Protein AF-A0A0G0Q6L1-F1 (afdb_monomer)

Structure (mmCIF, N/CA/C/O backbone):
data_AF-A0A0G0Q6L1-F1
#
_entry.id   AF-A0A0G0Q6L1-F1
#
loop_
_atom_site.group_PDB
_atom_site.id
_atom_site.type_symbol
_atom_site.label_atom_id
_atom_site.label_alt_id
_atom_site.label_comp_id
_atom_site.label_asym_id
_atom_site.label_entity_id
_atom_site.label_seq_id
_atom_site.pdbx_PDB_ins_code
_atom_site.Cartn_x
_atom_site.Cartn_y
_atom_site.Cartn_z
_atom_site.occupancy
_atom_site.B_iso_or_equiv
_atom_site.auth_seq_id
_atom_site.auth_comp_id
_atom_site.auth_asym_id
_atom_site.auth_atom_id
_atom_site.pdbx_PDB_model_num
ATOM 1 N N . MET A 1 1 ? 5.470 49.852 50.008 1.00 49.62 1 MET A N 1
ATOM 2 C CA . MET A 1 1 ? 5.751 48.416 49.755 1.00 49.62 1 MET A CA 1
AT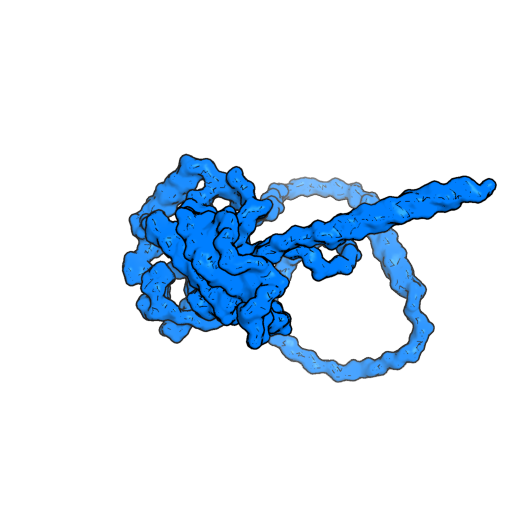OM 3 C C . MET A 1 1 ? 4.527 47.563 49.385 1.00 49.62 1 MET A C 1
ATOM 5 O O . MET A 1 1 ? 4.720 46.468 48.881 1.00 49.62 1 MET A O 1
ATOM 9 N N . ILE A 1 2 ? 3.281 48.032 49.561 1.00 49.56 2 ILE A N 1
ATOM 10 C CA . ILE A 1 2 ? 2.071 47.202 49.356 1.00 49.56 2 ILE A CA 1
ATOM 11 C C . ILE A 1 2 ? 1.604 47.146 47.881 1.00 49.56 2 ILE A C 1
ATOM 13 O O . ILE A 1 2 ? 1.084 46.127 47.435 1.00 49.56 2 ILE A O 1
ATOM 17 N N . GLN A 1 3 ? 1.845 48.187 47.073 1.00 46.94 3 GLN A N 1
ATOM 18 C CA . GLN A 1 3 ? 1.401 48.204 45.665 1.00 46.94 3 GLN A CA 1
ATOM 19 C C . GLN A 1 3 ? 2.217 47.290 44.731 1.00 46.94 3 GLN A C 1
ATOM 21 O O . GLN A 1 3 ? 1.676 46.777 43.753 1.00 46.94 3 GLN A O 1
ATOM 26 N N . TYR A 1 4 ? 3.489 47.031 45.050 1.00 44.62 4 TYR A N 1
ATOM 27 C CA . TYR A 1 4 ? 4.383 46.220 44.214 1.00 44.62 4 TYR A CA 1
ATOM 28 C C . TYR A 1 4 ? 3.966 44.738 44.167 1.00 44.62 4 TYR A C 1
ATOM 30 O O . TYR A 1 4 ? 4.041 44.097 43.119 1.00 44.62 4 TYR A O 1
ATOM 38 N N . ASN A 1 5 ? 3.432 44.209 45.274 1.00 52.28 5 ASN A N 1
ATOM 39 C CA . ASN A 1 5 ? 3.006 42.810 45.364 1.00 52.28 5 ASN A CA 1
ATOM 40 C C . ASN A 1 5 ? 1.677 42.536 44.633 1.00 52.28 5 ASN A C 1
ATOM 42 O O . ASN A 1 5 ? 1.452 41.435 44.131 1.00 52.28 5 ASN A O 1
ATOM 46 N N . ARG A 1 6 ? 0.812 43.553 44.502 1.00 55.09 6 ARG A N 1
ATOM 47 C CA . ARG A 1 6 ? -0.506 43.416 43.858 1.00 55.09 6 ARG A CA 1
ATOM 48 C C . ARG A 1 6 ? -0.412 43.265 42.336 1.00 55.09 6 ARG A C 1
ATOM 50 O O . ARG A 1 6 ? -1.235 42.570 41.747 1.00 55.09 6 ARG A O 1
ATOM 57 N N . ASN A 1 7 ? 0.598 43.867 41.704 1.00 54.16 7 ASN A N 1
ATOM 58 C CA . ASN A 1 7 ? 0.809 43.744 40.257 1.00 54.16 7 ASN A CA 1
ATOM 59 C C . ASN A 1 7 ? 1.478 42.415 39.874 1.00 54.16 7 ASN A C 1
ATOM 61 O O . ASN A 1 7 ? 1.132 41.847 38.843 1.00 54.16 7 ASN A O 1
ATOM 65 N N . ARG A 1 8 ? 2.351 41.861 40.729 1.00 59.38 8 ARG A N 1
ATOM 66 C CA . ARG A 1 8 ? 2.968 40.541 40.503 1.00 59.38 8 ARG A CA 1
ATOM 67 C C . ARG A 1 8 ? 1.951 39.400 40.548 1.00 59.38 8 ARG A C 1
ATOM 69 O O . ARG A 1 8 ? 2.000 38.526 39.694 1.00 59.38 8 ARG A O 1
ATOM 76 N N . SER A 1 9 ? 0.991 39.451 41.477 1.00 61.94 9 SER A N 1
ATOM 77 C CA . SER A 1 9 ? -0.091 38.458 41.562 1.00 61.94 9 SER A CA 1
ATOM 78 C C . SER A 1 9 ? -0.980 38.452 40.312 1.00 61.94 9 SER A C 1
ATOM 80 O O . SER A 1 9 ? -1.314 37.380 39.821 1.00 61.94 9 SER A O 1
ATOM 82 N N . LYS A 1 10 ? -1.295 39.624 39.741 1.00 65.00 10 LYS A N 1
ATOM 83 C CA . LYS A 1 10 ? -2.091 39.730 38.505 1.00 65.00 10 LYS A CA 1
ATOM 84 C C . LYS A 1 10 ? -1.350 39.214 37.270 1.00 65.00 10 LYS A C 1
ATOM 86 O O . LYS A 1 10 ? -1.971 38.585 36.423 1.00 65.00 10 LYS A O 1
ATOM 91 N N . ILE A 1 11 ? -0.040 39.452 37.186 1.00 71.25 11 ILE A N 1
ATOM 92 C CA . ILE A 1 11 ? 0.804 38.937 36.098 1.00 71.25 11 ILE A CA 1
ATOM 93 C C . ILE A 1 11 ? 0.946 37.414 36.206 1.00 71.25 11 ILE A C 1
ATOM 95 O O . ILE A 1 11 ? 0.817 36.727 35.199 1.00 71.25 11 ILE A O 1
ATOM 99 N N . LEU A 1 12 ? 1.132 36.874 37.418 1.00 67.62 12 LEU A N 1
ATOM 100 C CA . LEU A 1 12 ? 1.169 35.424 37.632 1.00 67.62 12 LEU A CA 1
ATOM 101 C C . LEU A 1 12 ? -0.164 34.761 37.268 1.00 67.62 12 LEU A C 1
ATOM 103 O O . LEU A 1 12 ? -0.167 33.734 36.600 1.00 67.62 12 LEU A O 1
ATOM 107 N N . LEU A 1 13 ? -1.291 35.359 37.670 1.00 72.75 13 LEU A N 1
ATOM 108 C CA . LEU A 1 13 ? -2.616 34.837 37.336 1.00 72.75 13 LEU A CA 1
ATOM 109 C C . LEU A 1 13 ? -2.871 34.873 35.830 1.00 72.75 13 LEU A C 1
ATOM 111 O O . LEU A 1 13 ? -3.401 33.909 35.294 1.00 72.75 13 LEU A O 1
ATOM 115 N N . ALA A 1 14 ? -2.463 35.951 35.152 1.00 72.38 14 ALA A N 1
ATOM 116 C CA . ALA A 1 14 ? -2.566 36.053 33.704 1.00 72.38 14 ALA A CA 1
ATOM 117 C C . ALA A 1 14 ? -1.740 34.957 33.021 1.00 72.38 14 ALA A C 1
ATOM 119 O O . ALA A 1 14 ? -2.296 34.238 32.208 1.00 72.38 14 ALA A O 1
ATOM 120 N N . LEU A 1 15 ? -0.475 34.759 33.412 1.00 70.06 15 LEU A N 1
ATOM 121 C CA . LEU A 1 15 ? 0.398 33.721 32.847 1.00 70.06 15 LEU A CA 1
ATOM 122 C C . LEU A 1 15 ? -0.127 32.299 33.085 1.00 70.06 15 LEU A C 1
ATOM 124 O O . LEU A 1 15 ? -0.067 31.474 32.177 1.00 70.06 15 LEU A O 1
ATOM 128 N N . ILE A 1 16 ? -0.676 32.016 34.271 1.00 72.00 16 ILE A N 1
ATOM 129 C CA . ILE A 1 16 ? -1.306 30.723 34.577 1.00 72.00 16 ILE A CA 1
ATOM 130 C C . ILE A 1 16 ? -2.566 30.525 33.727 1.00 72.00 16 ILE A C 1
ATOM 132 O O . ILE A 1 16 ? -2.791 29.427 33.229 1.00 72.00 16 ILE A O 1
ATOM 136 N N . LEU A 1 17 ? -3.364 31.577 33.514 1.00 66.62 17 LEU A N 1
ATOM 137 C CA . LEU A 1 17 ? -4.557 31.508 32.672 1.00 66.62 17 LEU A CA 1
ATOM 138 C C . LEU A 1 17 ? -4.193 31.297 31.195 1.00 66.62 17 LEU A C 1
ATOM 140 O O . LEU A 1 17 ? -4.839 30.492 30.532 1.00 66.62 17 LEU A O 1
ATOM 144 N N . THR A 1 18 ? -3.143 31.954 30.685 1.00 64.75 18 THR A N 1
ATOM 145 C CA . THR A 1 18 ? -2.656 31.729 29.314 1.00 64.75 18 THR A CA 1
ATOM 146 C C . THR A 1 18 ? -2.104 30.316 29.148 1.00 64.75 18 THR A C 1
ATOM 148 O O . THR A 1 18 ? -2.399 29.674 28.148 1.00 64.75 18 THR A O 1
ATOM 151 N N . PHE 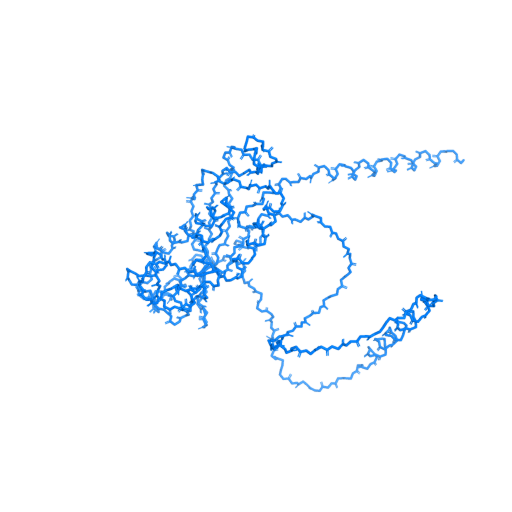A 1 19 ? -1.368 29.810 30.144 1.00 56.97 19 PHE A N 1
ATOM 152 C CA . PHE A 1 19 ? -0.842 28.443 30.152 1.00 56.97 19 PHE A CA 1
ATOM 153 C C . PHE A 1 19 ? -1.964 27.389 30.219 1.00 56.97 19 PHE A C 1
ATOM 155 O O . PHE A 1 19 ? -1.917 26.388 29.506 1.00 56.97 19 PHE A O 1
ATOM 162 N N . LEU A 1 20 ? -3.027 27.638 30.999 1.00 52.47 20 LEU A N 1
ATOM 163 C CA . LEU A 1 20 ? -4.223 26.788 31.008 1.00 52.47 20 LEU A CA 1
ATOM 164 C C . LEU A 1 20 ? -4.993 26.845 29.682 1.00 52.47 20 LEU A C 1
ATOM 166 O O . LEU A 1 20 ? -5.461 25.807 29.221 1.00 52.47 20 LEU A O 1
ATOM 170 N N . LEU A 1 21 ? -5.104 28.015 29.041 1.00 47.34 21 LEU A N 1
ATOM 171 C CA . LEU A 1 21 ? -5.747 28.124 27.727 1.00 47.34 21 LEU A CA 1
ATOM 172 C C . LEU A 1 21 ? -4.967 27.361 26.643 1.00 47.34 21 LEU A C 1
ATOM 174 O O . LEU A 1 21 ? -5.588 26.702 25.810 1.00 47.34 21 LEU A O 1
ATOM 178 N N . THR A 1 22 ? -3.630 27.365 26.683 1.00 49.28 22 THR A N 1
ATOM 179 C CA . THR A 1 22 ? -2.796 26.594 25.739 1.00 49.28 22 THR A CA 1
ATOM 180 C C . THR A 1 22 ? -2.828 25.082 25.974 1.00 49.28 22 THR A C 1
ATOM 182 O O . THR A 1 22 ? -2.548 24.324 25.054 1.00 49.28 22 THR A O 1
ATOM 185 N N . LEU A 1 23 ? -3.215 24.621 27.170 1.00 45.19 23 LEU A N 1
ATOM 186 C CA . LEU A 1 23 ? -3.429 23.194 27.455 1.00 45.19 23 LEU A CA 1
ATOM 187 C C . LEU A 1 23 ? -4.786 22.683 26.939 1.00 45.19 23 LEU A C 1
ATOM 189 O O . LEU A 1 23 ? -4.977 21.479 26.789 1.00 45.19 23 LEU A O 1
ATOM 193 N N . THR A 1 24 ? -5.734 23.582 26.648 1.00 39.66 24 THR A N 1
ATOM 194 C CA . THR A 1 24 ? -7.064 23.210 26.126 1.00 39.66 24 THR A CA 1
ATOM 195 C C . THR A 1 24 ? -7.139 23.124 24.603 1.00 39.66 24 THR A C 1
ATOM 197 O O . THR A 1 24 ? -8.117 22.597 24.078 1.00 39.66 24 THR A O 1
ATOM 200 N N . SER A 1 25 ? -6.103 23.555 23.878 1.00 37.88 25 SER A N 1
ATOM 201 C CA . SER A 1 25 ? -5.971 23.297 22.442 1.00 37.88 25 SER A CA 1
ATOM 202 C C . SER A 1 25 ? -5.357 21.919 22.199 1.00 37.88 25 SER A C 1
ATOM 204 O O . SER A 1 25 ? -4.291 21.792 21.601 1.00 37.88 25 SER A O 1
ATOM 206 N N . THR A 1 26 ? -6.027 20.871 22.676 1.00 40.22 26 THR A N 1
ATOM 207 C CA . THR A 1 26 ? -5.793 19.529 22.144 1.00 40.22 26 THR A CA 1
ATOM 208 C C . THR A 1 26 ? -6.437 19.495 20.765 1.00 40.22 26 THR A C 1
ATOM 210 O O . THR A 1 26 ? -7.651 19.371 20.613 1.00 40.22 26 THR A O 1
ATOM 213 N N . GLY A 1 27 ? -5.625 19.706 19.729 1.00 44.31 27 GLY A N 1
ATOM 214 C CA . GLY A 1 27 ? -6.033 19.347 18.380 1.00 44.31 27 GLY A CA 1
ATOM 215 C C . GLY A 1 27 ? -6.393 17.864 18.380 1.00 44.31 27 GLY A C 1
ATOM 216 O O . GLY A 1 27 ? -5.624 17.043 18.875 1.00 44.31 27 GLY A O 1
ATOM 217 N N . PHE A 1 28 ? -7.584 17.525 17.889 1.00 39.44 28 PHE A N 1
ATOM 218 C CA . PHE A 1 28 ? -8.000 16.137 17.725 1.00 39.44 28 PHE A CA 1
ATOM 219 C C . PHE A 1 28 ? -7.075 15.458 16.711 1.00 39.44 28 PHE A C 1
ATOM 221 O O . PHE A 1 28 ? -7.188 15.645 15.500 1.00 39.44 28 PHE A O 1
ATOM 228 N N . ALA A 1 29 ? -6.131 14.703 17.250 1.00 41.03 29 ALA A N 1
ATOM 229 C CA . ALA A 1 29 ? -5.153 13.902 16.548 1.00 41.03 29 ALA A CA 1
ATOM 230 C C . ALA A 1 29 ? -5.786 12.576 16.102 1.00 41.03 29 ALA A C 1
ATOM 232 O O . ALA A 1 29 ? -5.875 11.621 16.869 1.00 41.03 29 ALA A O 1
ATOM 233 N N . TYR A 1 30 ? -6.252 12.509 14.855 1.00 48.16 30 TYR A N 1
ATOM 234 C CA . TYR A 1 30 ? -6.818 11.282 14.293 1.00 48.16 30 TYR A CA 1
ATOM 235 C C . TYR A 1 30 ? -5.711 10.265 14.008 1.00 48.16 30 TYR A C 1
ATOM 237 O O . TYR A 1 30 ? -5.054 10.355 12.974 1.00 48.16 30 TYR A O 1
ATOM 245 N N . ALA A 1 31 ? -5.520 9.288 14.896 1.00 54.12 31 ALA A N 1
ATOM 246 C CA . ALA A 1 31 ? -4.619 8.154 14.669 1.00 54.12 31 ALA A CA 1
ATOM 247 C C . ALA A 1 31 ? -5.188 7.205 13.593 1.00 54.12 31 ALA A C 1
ATOM 249 O O . ALA A 1 31 ? -5.853 6.228 13.923 1.00 54.12 31 ALA A O 1
ATOM 250 N N . ARG A 1 32 ? -4.953 7.517 12.313 1.00 67.19 32 ARG A N 1
ATOM 251 C CA . ARG A 1 32 ? -5.328 6.687 11.151 1.00 67.19 32 ARG A CA 1
ATOM 252 C C . ARG A 1 32 ? -4.270 5.638 10.851 1.00 67.19 32 ARG A C 1
ATOM 254 O O . ARG A 1 32 ? -3.116 5.798 11.245 1.00 67.19 32 ARG A O 1
ATOM 261 N N . ALA A 1 33 ? -4.640 4.635 10.054 1.00 66.19 33 ALA A N 1
ATOM 262 C CA . ALA A 1 33 ? -3.719 3.584 9.631 1.00 66.19 33 ALA A CA 1
ATOM 263 C C . ALA A 1 33 ? -2.493 4.095 8.860 1.00 66.19 33 ALA A C 1
ATOM 265 O O . ALA A 1 33 ? -1.547 3.346 8.732 1.00 66.19 33 ALA A O 1
ATOM 266 N N . GLY A 1 34 ? -2.477 5.325 8.337 1.00 60.78 34 GLY A N 1
ATOM 267 C CA . GLY A 1 34 ? -1.270 5.892 7.729 1.00 60.78 34 GLY A CA 1
ATOM 268 C C . GLY A 1 34 ? -0.317 6.591 8.701 1.00 60.78 34 GLY A C 1
ATOM 269 O O . GLY A 1 34 ? 0.630 7.221 8.245 1.00 60.78 34 GLY A O 1
ATOM 270 N N . GLY A 1 35 ? -0.554 6.520 10.015 1.00 59.56 35 GLY A N 1
ATOM 271 C CA . GLY A 1 35 ? 0.285 7.177 11.022 1.00 59.56 35 GLY A CA 1
ATOM 272 C C . GLY A 1 35 ? -0.204 8.579 11.371 1.00 59.56 35 GLY A C 1
ATOM 273 O O . GLY A 1 35 ? 0.483 9.564 11.132 1.00 59.56 35 GLY A O 1
ATOM 274 N N . GLY A 1 36 ? -1.414 8.671 11.924 1.00 45.88 36 GLY A N 1
ATOM 275 C CA . GLY A 1 36 ? -1.983 9.951 12.350 1.00 45.88 36 GLY A CA 1
ATOM 276 C C . GLY A 1 36 ? -1.078 10.787 13.262 1.00 45.88 36 GLY A C 1
ATOM 277 O O . GLY A 1 36 ? -0.320 10.252 14.068 1.00 45.88 36 GLY A O 1
ATOM 278 N N . GLU A 1 37 ? -1.187 12.111 13.148 1.00 42.38 37 GLU A N 1
ATOM 279 C CA . GLU A 1 37 ? -0.358 13.072 13.881 1.00 42.38 37 GLU A CA 1
ATOM 280 C C . GLU A 1 37 ? -0.564 12.924 15.396 1.00 42.38 37 GLU A C 1
ATOM 282 O O . GLU A 1 37 ? -1.650 13.178 15.901 1.00 42.38 37 GLU A O 1
ATOM 287 N N . SER A 1 38 ? 0.457 12.511 16.147 1.00 35.19 38 SER A N 1
ATOM 288 C CA . SER A 1 38 ? 0.492 12.627 17.612 1.00 35.19 38 SER A CA 1
ATOM 289 C C . SER A 1 38 ? 1.923 12.881 18.075 1.00 35.19 38 SER A C 1
ATOM 291 O O 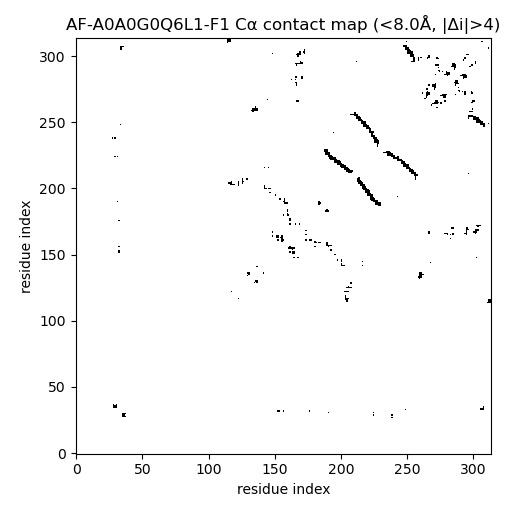. SER A 1 38 ? 2.699 11.956 18.300 1.00 35.19 38 SER A O 1
ATOM 293 N N . PHE A 1 39 ? 2.247 14.164 18.234 1.00 33.25 39 PHE A N 1
ATOM 294 C CA . PHE A 1 39 ? 3.270 14.622 19.170 1.00 33.25 39 PHE A CA 1
ATOM 295 C C . PHE A 1 39 ? 2.602 14.890 20.536 1.00 33.25 39 PHE A C 1
ATOM 297 O O . PHE A 1 39 ? 1.590 15.588 20.588 1.00 33.25 39 PHE A O 1
ATOM 304 N N . GLY A 1 40 ? 3.195 14.358 21.616 1.00 28.72 40 GLY A N 1
ATOM 305 C CA . GLY A 1 40 ? 2.832 14.552 23.040 1.00 28.72 40 GLY A CA 1
ATOM 306 C C . GLY A 1 40 ? 2.120 13.329 23.642 1.00 28.72 40 GLY A C 1
ATOM 307 O O . GLY A 1 40 ? 1.112 12.895 23.100 1.00 28.72 40 GLY A O 1
ATOM 308 N N . ASP A 1 41 ? 2.561 12.647 24.706 1.00 32.94 41 ASP A N 1
ATOM 309 C CA . ASP A 1 41 ? 3.474 12.924 25.833 1.00 32.94 41 ASP A CA 1
ATOM 310 C C . ASP A 1 41 ? 4.300 11.647 26.163 1.00 32.94 41 ASP A C 1
ATOM 312 O O . ASP A 1 41 ? 3.829 10.537 25.932 1.00 32.94 41 ASP A O 1
ATOM 316 N N . GLY A 1 42 ? 5.510 11.685 26.735 1.00 30.77 42 GLY A N 1
ATOM 317 C CA . GLY A 1 42 ? 6.147 12.773 27.471 1.00 30.77 42 GLY A CA 1
ATOM 318 C C . GLY A 1 42 ? 7.680 12.706 27.458 1.00 30.77 42 GLY A C 1
ATOM 319 O O . GLY A 1 42 ? 8.291 11.679 27.159 1.00 30.77 42 GLY A O 1
ATOM 320 N N . GLY A 1 43 ? 8.283 13.859 27.743 1.00 27.80 43 GLY A N 1
ATOM 321 C CA . GLY A 1 43 ? 9.720 14.089 27.655 1.00 27.80 43 GLY A CA 1
ATOM 322 C C . GLY A 1 43 ? 10.524 13.693 28.893 1.00 27.80 43 GLY A C 1
ATOM 323 O O . GLY A 1 43 ? 10.017 13.677 30.010 1.00 27.80 43 GLY A O 1
ATOM 324 N N . PHE A 1 44 ? 11.819 13.475 28.655 1.00 29.17 44 PHE A N 1
ATOM 325 C CA . PHE A 1 44 ? 12.904 14.161 29.357 1.00 29.17 44 PHE A CA 1
ATOM 326 C C . PHE A 1 44 ? 13.997 14.507 28.339 1.00 29.17 44 PHE A C 1
ATOM 328 O O . PHE A 1 44 ? 14.380 13.675 27.517 1.00 29.17 44 PHE A O 1
ATOM 335 N N . ASP A 1 45 ? 14.464 15.752 28.395 1.00 35.12 45 ASP A N 1
ATOM 336 C CA . ASP A 1 45 ? 15.533 16.302 27.568 1.00 35.12 45 ASP A CA 1
ATOM 337 C C . ASP A 1 45 ? 16.890 15.634 27.836 1.00 35.12 45 ASP A C 1
ATOM 339 O O . ASP A 1 45 ? 17.309 15.456 28.979 1.00 35.12 45 ASP A O 1
ATOM 343 N N . SER A 1 46 ? 17.654 15.379 26.777 1.00 31.30 46 SER A N 1
ATOM 344 C CA . SER A 1 46 ? 18.943 16.054 26.558 1.00 31.30 46 SER A CA 1
ATOM 345 C C . SER A 1 46 ? 19.514 15.629 25.208 1.00 31.30 46 SER A C 1
ATOM 347 O O . SER A 1 46 ? 19.656 14.449 24.900 1.00 31.30 46 SER A O 1
ATOM 349 N N . GLY A 1 47 ? 19.802 16.620 24.367 1.00 31.53 47 GLY A N 1
ATOM 350 C CA . GLY A 1 47 ? 20.359 16.393 23.046 1.00 31.53 47 GLY A CA 1
ATOM 351 C C . GLY A 1 47 ? 21.765 15.800 23.096 1.00 31.53 47 GLY A C 1
ATOM 352 O O . GLY A 1 47 ? 22.591 16.167 23.926 1.00 31.53 47 GLY A O 1
ATOM 353 N N . SER A 1 48 ? 22.061 14.941 22.132 1.00 28.73 48 SER A N 1
ATOM 354 C CA . SER A 1 48 ? 23.292 15.026 21.349 1.00 28.73 48 SER A CA 1
ATOM 355 C C . SER A 1 48 ? 23.165 14.121 20.131 1.00 28.73 48 SER A C 1
ATOM 357 O O . SER A 1 48 ? 22.787 12.958 20.209 1.00 28.73 48 SER A O 1
ATOM 359 N N . SER A 1 49 ? 23.450 14.711 18.980 1.00 37.25 49 SER A N 1
ATOM 360 C CA . SER A 1 49 ? 23.715 14.026 17.729 1.00 37.25 49 SER A CA 1
ATOM 361 C C . SER A 1 49 ? 24.885 13.057 17.888 1.00 37.25 49 SER A C 1
ATOM 363 O O . SER A 1 49 ? 25.988 13.486 18.233 1.00 37.25 49 SER A O 1
ATOM 365 N N . SER A 1 50 ? 24.677 11.797 17.526 1.00 31.39 50 SER A N 1
ATOM 366 C CA . SER A 1 50 ? 25.753 10.929 17.056 1.00 31.39 50 SER A CA 1
ATOM 367 C C . SER A 1 50 ? 25.188 9.830 16.168 1.00 31.39 50 SER A C 1
ATOM 369 O O . SER A 1 50 ? 24.359 9.029 16.590 1.00 31.39 50 SER A O 1
ATOM 371 N N . SER A 1 51 ? 25.685 9.835 14.940 1.00 35.94 51 SER A N 1
ATOM 372 C CA . SER A 1 51 ? 25.739 8.732 13.992 1.00 35.94 51 SER A CA 1
ATOM 373 C C . SER A 1 51 ? 26.430 7.506 14.594 1.00 35.94 51 SER A C 1
ATOM 375 O O . SER A 1 51 ? 27.433 7.651 15.297 1.00 35.94 51 SER A O 1
ATOM 377 N N . GLY A 1 52 ? 25.952 6.315 14.247 1.00 28.94 52 GLY A N 1
ATOM 378 C CA . GLY A 1 52 ? 26.621 5.056 14.549 1.00 28.94 52 GLY A CA 1
ATOM 379 C C . GLY A 1 52 ? 26.000 3.907 13.765 1.00 28.94 52 GLY A C 1
ATOM 380 O O . GLY A 1 52 ? 24.888 3.485 14.064 1.00 28.94 52 GLY A O 1
ATOM 381 N N . ASP A 1 53 ? 26.735 3.450 12.758 1.00 29.42 53 ASP A N 1
ATOM 382 C CA . ASP A 1 53 ? 26.489 2.253 11.960 1.00 29.42 53 ASP A CA 1
ATOM 383 C C . ASP A 1 53 ? 26.804 0.946 12.712 1.00 29.42 53 ASP A C 1
ATOM 385 O O . ASP A 1 53 ? 27.441 0.940 13.769 1.00 29.42 53 ASP A O 1
ATOM 389 N N . PHE A 1 54 ? 26.465 -0.150 12.018 1.00 29.67 54 PHE A N 1
ATOM 390 C CA . PHE A 1 54 ? 26.860 -1.556 12.200 1.00 29.67 54 PHE A CA 1
ATOM 391 C C . PHE A 1 54 ? 26.016 -2.323 13.228 1.00 29.67 54 PHE A C 1
ATOM 393 O O . PHE A 1 54 ? 25.716 -1.846 14.310 1.00 29.67 54 PHE A O 1
ATOM 400 N N . GLY A 1 55 ? 25.571 -3.552 12.992 1.00 26.42 55 GLY A N 1
ATOM 401 C CA . GLY A 1 55 ? 26.010 -4.607 12.086 1.00 26.42 55 GLY A CA 1
ATOM 402 C C . GLY A 1 55 ? 25.675 -5.921 12.804 1.00 26.42 55 GLY A C 1
ATOM 403 O O . GLY A 1 55 ? 25.783 -6.003 14.026 1.00 26.42 55 GLY A O 1
ATOM 404 N N . GLY A 1 56 ? 25.179 -6.928 12.087 1.00 30.34 56 GLY A N 1
ATOM 405 C CA . GLY A 1 56 ? 24.749 -8.182 12.707 1.00 30.34 56 GLY A CA 1
ATOM 406 C C . GLY A 1 56 ? 25.894 -8.978 13.345 1.00 30.34 56 GLY A C 1
ATOM 407 O O . GLY A 1 56 ? 27.020 -8.956 12.856 1.00 30.34 56 GLY A O 1
ATOM 408 N N . SER A 1 57 ? 25.590 -9.728 14.410 1.00 29.61 57 SER A N 1
ATOM 409 C CA . SER A 1 57 ? 25.993 -11.137 14.598 1.00 29.61 57 SER A CA 1
ATOM 410 C C . SER A 1 57 ? 25.674 -11.661 16.008 1.00 29.61 57 SER A C 1
ATOM 412 O O . SER A 1 57 ? 25.840 -10.969 17.003 1.00 29.61 57 SER A O 1
ATOM 414 N N . GLY A 1 58 ? 25.254 -12.931 16.057 1.00 27.78 58 GLY A N 1
ATOM 415 C CA . GLY A 1 58 ? 25.649 -13.906 17.081 1.00 27.78 58 GLY A CA 1
ATOM 416 C C . GLY A 1 58 ? 25.080 -13.765 18.495 1.00 27.78 58 GLY A C 1
ATOM 417 O O . GLY A 1 58 ? 25.657 -13.098 19.346 1.00 27.78 58 GLY A O 1
ATOM 418 N N . TRP A 1 59 ? 24.042 -14.544 18.812 1.00 28.66 59 TRP A N 1
ATOM 419 C CA . TRP A 1 59 ? 23.780 -14.949 20.195 1.00 28.66 59 TRP A CA 1
ATOM 420 C C . TRP A 1 59 ? 24.494 -16.266 20.488 1.00 28.66 59 TRP A C 1
ATOM 422 O O . TRP A 1 59 ? 24.071 -17.332 20.047 1.00 28.66 59 TRP A O 1
ATOM 432 N N . SER A 1 60 ? 25.575 -16.183 21.258 1.00 29.45 60 SER A N 1
ATOM 433 C CA . SER A 1 60 ? 26.168 -17.316 21.964 1.00 29.45 60 SER A CA 1
ATOM 434 C C . SER A 1 60 ? 25.988 -17.116 23.464 1.00 29.45 60 SER A C 1
ATOM 436 O O . SER A 1 60 ? 26.449 -16.136 24.045 1.00 29.45 60 SER A O 1
ATOM 438 N N . THR A 1 61 ? 25.299 -18.071 24.076 1.00 33.81 61 THR A N 1
ATOM 439 C CA . THR A 1 61 ? 25.099 -18.230 25.515 1.00 33.81 61 THR A CA 1
ATOM 440 C C . THR A 1 61 ? 26.417 -18.419 26.254 1.00 33.81 61 THR A C 1
ATOM 442 O O . THR A 1 61 ? 27.208 -19.290 25.891 1.00 33.81 61 THR A O 1
ATOM 445 N N . THR A 1 62 ? 26.611 -17.718 27.370 1.00 31.05 62 THR A N 1
ATOM 446 C CA . THR A 1 62 ? 27.458 -18.216 28.460 1.00 31.05 62 THR A CA 1
ATOM 447 C C . THR A 1 62 ? 26.895 -17.764 29.804 1.00 31.05 62 THR A C 1
ATOM 449 O O . THR A 1 62 ? 26.690 -16.585 30.067 1.00 31.05 62 THR A O 1
ATOM 452 N N . SER A 1 63 ? 26.608 -18.765 30.624 1.00 33.94 63 SER A N 1
ATOM 453 C CA . SER A 1 63 ? 26.259 -18.729 32.039 1.00 33.94 63 SER A CA 1
ATOM 454 C C . SER A 1 63 ? 27.415 -18.225 32.910 1.00 33.94 63 SER A C 1
ATOM 456 O O . SER A 1 63 ? 28.553 -18.645 32.708 1.00 33.94 63 SER A O 1
ATOM 458 N N . GLY A 1 64 ? 27.117 -17.431 33.941 1.00 29.91 64 GLY A N 1
ATOM 459 C CA . GLY A 1 64 ? 28.078 -17.042 34.975 1.00 29.91 64 GLY A CA 1
ATOM 460 C C . GLY A 1 64 ? 27.385 -16.516 36.234 1.00 29.91 64 GLY A C 1
ATOM 461 O O . GLY A 1 64 ? 26.596 -15.584 36.171 1.00 29.91 64 GLY A O 1
ATOM 462 N N . ASN A 1 65 ? 27.666 -17.176 37.354 1.00 33.50 65 ASN A N 1
ATOM 463 C CA . ASN A 1 65 ? 27.060 -17.063 38.683 1.00 33.50 65 ASN A CA 1
ATOM 464 C C . ASN A 1 65 ? 27.691 -15.944 39.547 1.00 33.50 65 ASN A C 1
ATOM 466 O O . ASN A 1 65 ? 28.899 -15.749 39.465 1.00 33.50 65 ASN A O 1
ATOM 470 N N . GLY A 1 66 ? 26.912 -15.383 40.490 1.00 28.33 66 GLY A N 1
ATOM 471 C CA . GLY A 1 66 ? 27.373 -14.730 41.741 1.00 28.33 66 GLY A CA 1
ATOM 472 C C . GLY A 1 66 ? 28.004 -13.334 41.581 1.00 28.33 66 GLY A C 1
ATOM 473 O O . GLY A 1 66 ? 28.660 -13.055 40.595 1.00 28.33 66 GLY A O 1
ATOM 474 N N . SER A 1 67 ? 27.895 -12.370 42.496 1.00 31.47 67 SER A N 1
ATOM 475 C CA . SER A 1 67 ? 27.626 -12.408 43.935 1.00 31.47 67 SER A CA 1
ATOM 476 C C . SER A 1 67 ? 27.161 -11.017 44.390 1.00 31.47 67 SER A C 1
ATOM 478 O O . SER A 1 67 ? 27.562 -10.009 43.810 1.00 31.47 67 SER A O 1
ATOM 480 N N . GLY A 1 68 ? 26.321 -10.959 45.425 1.00 33.75 68 GLY A N 1
ATOM 481 C CA . GLY A 1 68 ? 25.842 -9.706 46.008 1.00 33.75 68 GLY A CA 1
ATOM 482 C C . GLY A 1 68 ? 26.921 -8.924 46.758 1.00 33.75 68 GLY A C 1
ATOM 483 O O . GLY A 1 68 ? 27.851 -9.513 47.302 1.00 33.75 68 GLY A O 1
ATOM 484 N N . ILE A 1 69 ? 26.741 -7.604 46.837 1.00 37.16 69 ILE A N 1
ATOM 485 C CA . ILE A 1 69 ? 27.340 -6.747 47.866 1.00 37.16 69 ILE A CA 1
ATOM 486 C C . ILE A 1 69 ? 26.274 -5.737 48.303 1.00 37.16 69 ILE A C 1
ATOM 488 O O . ILE A 1 69 ? 25.590 -5.130 47.480 1.00 37.16 69 ILE A O 1
ATOM 492 N N . ASN A 1 70 ? 26.112 -5.640 49.619 1.00 33.66 70 ASN A N 1
ATOM 493 C CA . ASN A 1 70 ? 25.156 -4.798 50.318 1.00 33.66 70 ASN A CA 1
ATOM 494 C C . ASN A 1 70 ? 25.520 -3.306 50.253 1.00 33.66 70 ASN A C 1
ATOM 496 O O . ASN A 1 70 ? 26.672 -2.930 50.057 1.00 33.66 70 ASN A O 1
ATOM 500 N N . ASN A 1 71 ? 24.482 -2.496 50.470 1.00 44.19 71 ASN A N 1
ATOM 501 C CA . ASN A 1 71 ? 24.494 -1.074 50.811 1.00 44.19 71 ASN A CA 1
ATOM 502 C C . ASN A 1 71 ? 25.611 -0.709 51.801 1.00 44.19 71 ASN A C 1
ATOM 504 O O . ASN A 1 71 ? 25.660 -1.319 52.860 1.00 44.19 71 ASN A O 1
ATOM 508 N N . ASP A 1 72 ? 26.406 0.317 51.482 1.00 33.84 72 ASP A N 1
ATOM 509 C CA . ASP A 1 72 ? 26.845 1.349 52.431 1.00 33.84 72 ASP A CA 1
ATOM 510 C C . ASP A 1 72 ? 27.354 2.585 51.666 1.00 33.84 72 ASP A C 1
ATOM 512 O O . ASP A 1 72 ? 28.062 2.500 50.660 1.00 33.84 72 ASP A O 1
ATOM 516 N N . GLY A 1 73 ? 26.886 3.758 52.095 1.00 47.59 73 GLY A N 1
ATOM 517 C CA . GLY A 1 73 ? 26.907 4.995 51.324 1.00 47.59 73 GLY A CA 1
ATOM 518 C C . GLY A 1 73 ? 28.288 5.610 51.113 1.00 47.59 73 GLY A C 1
ATOM 519 O O . GLY A 1 73 ? 28.863 6.166 52.038 1.00 47.59 73 GLY A O 1
ATOM 520 N N . VAL A 1 74 ? 28.739 5.644 49.856 1.00 43.00 74 VAL A N 1
ATOM 521 C CA . VAL A 1 74 ? 29.702 6.627 49.323 1.00 43.00 74 VAL A CA 1
ATOM 522 C C . VAL A 1 74 ? 29.383 6.854 47.838 1.00 43.00 74 VAL A C 1
ATOM 524 O O . VAL A 1 74 ? 30.068 6.370 46.943 1.00 43.00 74 VAL A O 1
ATOM 527 N N . GLY A 1 75 ? 28.286 7.553 47.548 1.00 47.03 75 GLY A N 1
ATOM 528 C CA . GLY A 1 75 ? 27.818 7.791 46.180 1.00 47.03 75 GLY A CA 1
ATOM 529 C C . GLY A 1 75 ? 27.469 9.254 45.965 1.00 47.03 75 GLY A C 1
ATOM 530 O O . GLY A 1 75 ? 26.310 9.611 46.102 1.00 47.03 75 GLY A O 1
ATOM 531 N N . CYS A 1 76 ? 28.476 10.091 45.687 1.00 44.16 76 CYS A N 1
ATOM 532 C CA . CYS A 1 76 ? 28.293 11.414 45.062 1.00 44.16 76 CYS A CA 1
ATOM 533 C C . CYS A 1 76 ? 29.618 12.104 44.671 1.00 44.16 76 CYS A C 1
ATOM 535 O O . CYS A 1 76 ? 29.607 12.960 43.794 1.00 44.16 76 CYS A O 1
ATOM 537 N N . SER A 1 77 ? 30.773 11.744 45.253 1.00 48.50 77 SER A N 1
ATOM 538 C CA . SER A 1 77 ? 32.045 12.433 44.943 1.00 48.50 77 SER A CA 1
ATOM 539 C C . SER A 1 77 ? 32.832 11.844 43.762 1.00 48.50 77 SER A C 1
ATOM 541 O O . SER A 1 77 ? 33.605 12.561 43.133 1.00 48.50 77 SER A O 1
ATOM 543 N N . THR A 1 78 ? 32.624 10.576 43.398 1.00 48.56 78 THR A N 1
ATOM 544 C CA . THR A 1 78 ? 33.387 9.902 42.326 1.00 48.56 78 THR A CA 1
ATOM 545 C C . THR A 1 78 ? 32.860 10.212 40.923 1.00 48.56 78 THR A C 1
ATOM 547 O O . THR A 1 78 ? 33.651 10.404 40.002 1.00 48.56 78 THR A O 1
ATOM 550 N N . PHE A 1 79 ? 31.542 10.367 40.757 1.00 47.72 79 PHE A N 1
ATOM 551 C CA . PHE A 1 79 ? 30.933 10.761 39.478 1.00 47.72 79 PHE A CA 1
ATOM 552 C C . PHE A 1 79 ? 31.319 12.183 39.055 1.00 47.72 79 PHE A C 1
ATOM 554 O O . PHE A 1 79 ? 31.572 12.431 37.878 1.00 47.72 79 PHE A O 1
ATOM 561 N N . VAL A 1 80 ? 31.442 13.106 40.012 1.00 53.50 80 VAL A N 1
ATOM 562 C CA . VAL A 1 80 ? 31.842 14.494 39.735 1.00 53.50 80 VAL A CA 1
ATOM 563 C C . VAL A 1 80 ? 33.289 14.558 39.239 1.00 53.50 80 VAL A C 1
ATOM 565 O O . VAL A 1 80 ? 33.580 15.283 38.292 1.00 53.50 80 VAL A O 1
ATOM 568 N N . ILE A 1 81 ? 34.189 13.748 39.806 1.00 55.44 81 ILE A N 1
ATOM 569 C CA . ILE A 1 81 ? 35.592 13.683 39.372 1.00 55.44 81 ILE A CA 1
ATOM 570 C C . ILE A 1 81 ? 35.700 13.115 37.949 1.00 55.44 81 ILE A C 1
ATOM 572 O O . ILE A 1 81 ? 36.445 13.655 37.134 1.00 55.44 81 ILE A O 1
ATOM 576 N N . ILE A 1 82 ? 34.914 12.087 37.612 1.00 59.00 82 ILE A N 1
ATOM 577 C CA . ILE A 1 82 ? 34.883 11.504 36.260 1.00 59.00 82 ILE A CA 1
ATOM 578 C C . ILE A 1 82 ? 34.364 12.522 35.234 1.00 59.00 82 ILE A C 1
ATOM 580 O O . ILE A 1 82 ? 34.973 12.682 34.178 1.00 59.00 82 ILE A O 1
ATOM 584 N N . ILE A 1 83 ? 33.306 13.274 35.556 1.00 59.38 83 ILE A N 1
ATOM 585 C CA . ILE A 1 83 ? 32.775 14.327 34.675 1.00 59.38 83 ILE A CA 1
ATOM 586 C C . ILE A 1 83 ? 33.806 15.446 34.476 1.00 59.38 83 ILE A C 1
ATOM 588 O O . ILE A 1 83 ? 34.012 15.891 33.349 1.00 59.38 83 ILE A O 1
ATOM 592 N N . ILE A 1 84 ? 34.511 15.863 35.533 1.00 60.59 84 ILE A N 1
ATOM 593 C CA . ILE A 1 84 ? 35.567 16.882 35.433 1.00 60.59 84 ILE A CA 1
ATOM 594 C C . ILE A 1 84 ? 36.719 16.393 34.544 1.00 60.59 84 ILE A C 1
ATOM 596 O O . ILE A 1 84 ? 37.188 17.146 33.692 1.00 60.59 84 ILE A O 1
ATOM 600 N N . ILE A 1 85 ? 37.141 15.132 34.675 1.00 64.75 85 ILE A N 1
ATOM 601 C CA . ILE A 1 85 ? 38.187 14.545 33.824 1.00 64.75 85 ILE A CA 1
ATOM 602 C C . ILE A 1 85 ? 37.727 14.484 32.360 1.00 64.75 85 ILE A C 1
ATOM 604 O O . ILE A 1 85 ? 38.479 14.888 31.476 1.00 64.75 85 ILE A O 1
ATOM 608 N N . ILE A 1 86 ? 36.487 14.062 32.092 1.00 64.75 86 ILE A N 1
ATOM 609 C CA . ILE A 1 86 ? 35.919 14.011 30.733 1.00 64.75 86 ILE A CA 1
ATOM 610 C C . ILE A 1 86 ? 35.866 15.413 30.111 1.00 64.75 86 ILE A C 1
ATOM 612 O O . ILE A 1 86 ? 36.290 15.600 28.971 1.00 64.75 86 ILE A O 1
ATOM 616 N N . VAL A 1 87 ? 35.429 16.423 30.868 1.00 65.44 87 VAL A N 1
ATOM 617 C CA . VAL A 1 87 ? 35.387 17.817 30.401 1.00 65.44 87 VAL A CA 1
ATOM 618 C C . VAL A 1 87 ? 36.797 18.347 30.120 1.00 65.44 87 VAL A C 1
ATOM 620 O O . VAL A 1 87 ? 37.014 18.972 29.083 1.00 65.44 87 VAL A O 1
ATOM 623 N N . ILE A 1 88 ? 37.782 18.052 30.974 1.00 67.75 88 ILE A N 1
ATOM 624 C CA . ILE A 1 88 ? 39.183 18.446 30.752 1.00 67.75 88 ILE A CA 1
ATOM 625 C C . ILE A 1 88 ? 39.758 17.769 29.498 1.00 67.75 88 ILE A C 1
ATOM 627 O O . ILE A 1 88 ? 40.438 18.430 28.715 1.00 67.75 88 ILE A O 1
ATOM 631 N N . VAL A 1 89 ? 39.445 16.493 29.249 1.00 66.50 89 VAL A N 1
ATOM 632 C CA . VAL A 1 89 ? 39.877 15.760 28.044 1.00 66.50 89 VAL A CA 1
ATOM 633 C C . VAL A 1 89 ? 39.227 16.325 26.773 1.00 66.50 89 VAL A C 1
ATOM 635 O O . VAL A 1 89 ? 39.903 16.486 25.754 1.00 66.50 89 VAL A O 1
ATOM 638 N N . ILE A 1 90 ? 37.949 16.711 26.819 1.00 61.78 90 ILE A N 1
ATOM 639 C CA . ILE A 1 90 ? 37.248 17.357 25.693 1.00 61.78 90 ILE A CA 1
ATOM 640 C C . ILE A 1 90 ? 37.825 18.755 25.413 1.00 61.78 90 ILE A C 1
ATOM 642 O O . ILE A 1 90 ? 38.027 19.139 24.261 1.00 61.78 90 ILE A O 1
ATOM 646 N N . LEU A 1 91 ? 38.154 19.521 26.455 1.00 54.00 91 LEU A N 1
ATOM 647 C CA . LEU A 1 91 ? 38.765 20.843 26.302 1.00 54.00 91 LEU A CA 1
ATOM 648 C C . LEU A 1 91 ? 40.229 20.763 25.834 1.00 54.00 91 LEU A C 1
ATOM 650 O O . LEU A 1 91 ? 40.674 21.621 25.069 1.00 54.00 91 LEU A O 1
ATOM 654 N N . ALA A 1 92 ? 40.968 19.724 26.234 1.00 56.56 92 ALA A N 1
ATOM 655 C CA . ALA A 1 92 ? 42.339 19.479 25.787 1.00 56.56 92 ALA A CA 1
ATOM 656 C C . ALA A 1 92 ? 42.402 18.948 24.343 1.00 56.56 92 ALA A C 1
ATOM 658 O O . ALA A 1 92 ? 43.282 19.354 23.581 1.00 56.56 92 ALA A O 1
ATOM 659 N N . SER A 1 93 ? 41.448 18.106 23.929 1.00 52.03 93 SER A N 1
ATOM 660 C CA . SER A 1 93 ? 41.357 17.595 22.550 1.00 52.03 93 SER A CA 1
ATOM 661 C C . SER A 1 93 ? 40.936 18.668 21.540 1.00 52.03 93 SER A C 1
ATOM 663 O O . SER A 1 93 ? 41.356 18.615 20.388 1.00 52.03 93 SER A O 1
ATOM 665 N N . ARG A 1 94 ? 40.228 19.720 21.976 1.00 51.22 94 ARG A N 1
ATOM 666 C CA . ARG A 1 94 ? 39.909 20.897 21.143 1.00 51.22 94 ARG A CA 1
ATOM 667 C C . ARG A 1 94 ? 41.068 21.885 20.944 1.00 51.22 94 ARG A C 1
ATOM 669 O O . ARG A 1 94 ? 40.930 22.812 20.153 1.00 51.22 94 ARG A O 1
ATOM 676 N N . ARG A 1 95 ? 42.211 21.712 21.626 1.00 44.88 95 ARG A N 1
ATOM 677 C CA . ARG A 1 95 ? 43.391 22.596 21.490 1.00 44.88 95 ARG A CA 1
ATOM 678 C C . ARG A 1 95 ? 44.468 22.091 20.525 1.00 44.88 95 ARG A C 1
ATOM 680 O O . ARG A 1 95 ? 45.405 22.833 20.247 1.00 44.88 95 ARG A O 1
ATOM 687 N N . LYS A 1 96 ? 44.339 20.887 19.960 1.00 41.03 96 LYS A N 1
ATOM 688 C CA . LYS A 1 96 ? 45.218 20.405 18.879 1.00 41.03 96 LYS A CA 1
ATOM 689 C C . LYS A 1 96 ? 44.542 20.587 17.519 1.00 41.03 96 LYS A C 1
ATOM 691 O O . LYS A 1 96 ? 44.128 19.632 16.875 1.00 41.03 96 LYS A O 1
ATOM 696 N N . GLY A 1 97 ? 44.454 21.843 17.083 1.00 45.44 97 GLY A N 1
ATOM 697 C CA . GLY A 1 97 ? 44.314 22.164 15.665 1.00 45.44 97 GLY A CA 1
ATOM 698 C C . GLY A 1 97 ? 45.625 21.822 14.959 1.00 45.44 97 GLY A C 1
ATOM 699 O O . GLY A 1 97 ? 46.593 22.570 15.062 1.00 45.44 97 GLY A O 1
ATOM 700 N N . GLY A 1 98 ? 45.671 20.660 14.312 1.00 31.66 98 GLY A N 1
ATOM 701 C CA . GLY A 1 98 ? 46.779 20.218 13.473 1.00 31.66 98 GLY A CA 1
ATOM 702 C C . GLY A 1 98 ? 46.251 19.866 12.091 1.00 31.66 98 GLY A C 1
ATOM 703 O O . GLY A 1 98 ? 45.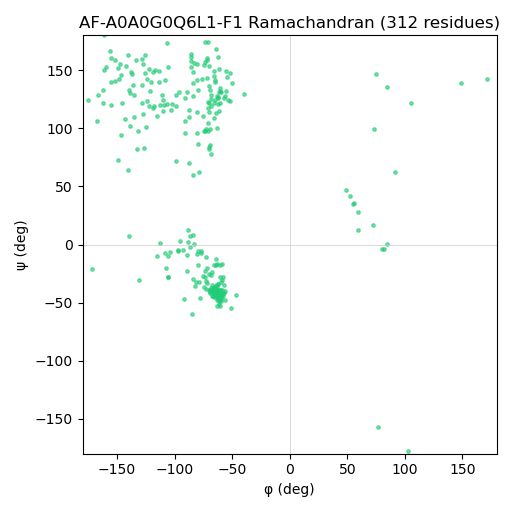655 18.809 11.909 1.00 31.66 98 GLY A O 1
ATOM 704 N N . SER A 1 99 ? 46.441 20.776 11.140 1.00 39.31 99 SER A N 1
ATOM 705 C CA . SER A 1 99 ? 46.119 20.601 9.725 1.00 39.31 99 SER A CA 1
ATOM 706 C C . SER A 1 99 ? 46.988 19.493 9.117 1.00 39.31 99 SER A C 1
ATOM 708 O O . SER A 1 99 ? 48.203 19.650 9.015 1.00 39.31 99 SER A O 1
ATOM 710 N N . GLY A 1 100 ? 46.368 18.377 8.725 1.00 34.91 100 GLY A N 1
ATOM 711 C CA . GLY A 1 100 ? 46.970 17.306 7.920 1.00 34.91 100 GLY A CA 1
ATOM 712 C C . GLY A 1 100 ? 46.443 17.336 6.474 1.00 34.91 100 GLY A C 1
ATOM 713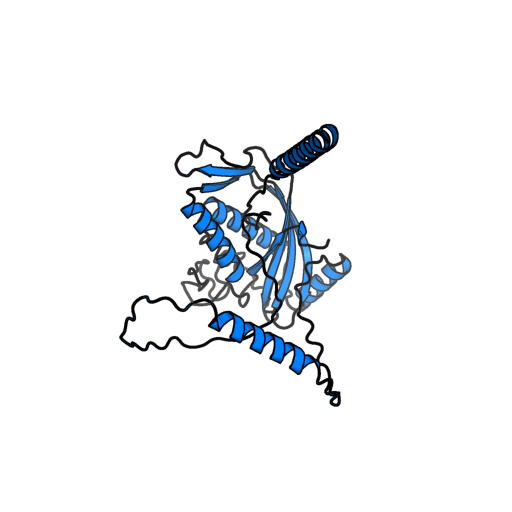 O O . GLY A 1 100 ? 45.340 17.838 6.254 1.00 34.91 100 GLY A O 1
ATOM 714 N N . PRO A 1 101 ? 47.213 16.857 5.479 1.00 39.22 101 PRO A N 1
ATOM 715 C CA . PRO A 1 101 ? 46.943 17.095 4.062 1.00 39.22 101 PRO A CA 1
ATOM 716 C C . PRO A 1 101 ? 45.786 16.235 3.526 1.00 39.22 101 PRO A C 1
ATOM 718 O O . PRO A 1 101 ? 45.616 15.082 3.914 1.00 39.22 101 PRO A O 1
ATOM 721 N N . GLY A 1 102 ? 44.991 16.838 2.636 1.00 39.28 102 GLY A N 1
ATOM 722 C CA . GLY A 1 102 ? 43.709 16.330 2.150 1.00 39.28 102 GLY A CA 1
ATOM 723 C C . GLY A 1 102 ? 43.789 15.039 1.335 1.00 39.28 102 GLY A C 1
ATOM 724 O O . GLY A 1 102 ? 44.453 14.980 0.301 1.00 39.28 102 GLY A O 1
ATOM 725 N N . GLY A 1 103 ? 43.043 14.033 1.791 1.00 36.22 103 GLY A N 1
ATOM 726 C CA . GLY A 1 103 ? 42.546 12.937 0.962 1.00 36.22 103 GLY A CA 1
ATOM 727 C C . GLY A 1 103 ? 41.217 13.322 0.296 1.00 36.22 103 GLY A C 1
ATOM 728 O O . GLY A 1 103 ? 40.573 14.279 0.734 1.00 36.22 103 GLY A O 1
ATOM 729 N N . PRO A 1 104 ? 40.801 12.620 -0.770 1.00 38.78 104 PRO A N 1
ATOM 730 C CA . PRO A 1 104 ? 39.594 12.961 -1.510 1.00 38.78 104 PRO A CA 1
ATOM 731 C C . PRO A 1 104 ? 38.370 12.834 -0.599 1.00 38.78 104 PRO A C 1
ATOM 733 O O . PRO A 1 104 ? 38.095 11.772 -0.045 1.00 38.78 104 PRO A O 1
ATOM 736 N N . THR A 1 105 ? 37.638 13.933 -0.440 1.00 34.94 105 THR A N 1
ATOM 737 C CA . THR A 1 105 ? 36.349 13.956 0.247 1.00 34.94 105 THR A CA 1
ATOM 738 C C . THR A 1 105 ? 35.329 13.245 -0.635 1.00 34.94 105 THR A C 1
ATOM 740 O O . THR A 1 105 ? 34.791 13.841 -1.568 1.00 34.94 105 THR A O 1
ATOM 743 N N . VAL A 1 106 ? 35.074 11.967 -0.361 1.00 44.94 106 VAL A N 1
ATOM 744 C CA . VAL A 1 106 ? 33.814 11.343 -0.765 1.00 44.94 106 VAL A CA 1
ATOM 745 C C . VAL A 1 106 ? 32.741 12.051 0.050 1.00 44.94 106 VAL A C 1
ATOM 747 O O . VAL A 1 106 ? 32.715 11.962 1.276 1.00 44.94 106 VAL A O 1
ATOM 750 N N . SER A 1 107 ? 31.933 12.869 -0.617 1.00 36.38 107 SER A N 1
ATOM 751 C CA . SER A 1 107 ? 30.757 13.478 -0.012 1.00 36.38 107 SER A CA 1
ATOM 752 C C . SER A 1 107 ? 29.717 12.383 0.221 1.00 36.38 107 SER A C 1
ATOM 754 O O . SER A 1 107 ? 28.803 12.227 -0.584 1.00 36.38 107 SER A O 1
ATOM 756 N N . ASP A 1 108 ? 29.851 11.636 1.318 1.00 40.03 108 ASP A N 1
ATOM 757 C CA . ASP A 1 108 ? 28.761 10.837 1.882 1.00 40.03 108 ASP A CA 1
ATOM 758 C C . ASP A 1 108 ? 27.714 11.810 2.428 1.00 40.03 108 ASP A C 1
ATOM 760 O O . ASP A 1 108 ? 27.645 12.126 3.615 1.00 40.03 108 ASP A O 1
ATOM 764 N N . THR A 1 109 ? 26.930 12.373 1.512 1.00 34.16 109 THR A N 1
ATOM 765 C CA . THR A 1 109 ? 25.686 13.036 1.882 1.00 34.16 109 THR A CA 1
ATOM 766 C C . THR A 1 109 ? 24.751 11.912 2.311 1.00 34.16 109 THR A C 1
ATOM 768 O O . THR A 1 109 ? 24.523 11.008 1.503 1.00 34.16 109 THR A O 1
ATOM 771 N N . PRO A 1 110 ? 24.215 11.918 3.544 1.00 33.81 110 PRO A N 1
ATOM 772 C CA . PRO A 1 110 ? 23.153 10.995 3.906 1.00 33.81 110 PRO A CA 1
ATOM 773 C C . PRO A 1 110 ? 22.059 11.117 2.845 1.00 33.81 110 PRO A C 1
ATOM 775 O O . PRO A 1 110 ? 21.597 12.225 2.572 1.00 33.81 110 PRO A O 1
ATOM 778 N N . ILE A 1 111 ? 21.696 10.007 2.199 1.00 40.78 111 ILE A N 1
ATOM 779 C CA . ILE A 1 111 ? 20.590 9.974 1.242 1.00 40.78 111 ILE A CA 1
ATOM 780 C C . ILE A 1 111 ? 19.319 10.171 2.069 1.00 40.78 111 ILE A C 1
ATOM 782 O O . ILE A 1 111 ? 18.708 9.207 2.524 1.00 40.78 111 ILE A O 1
ATOM 786 N N . THR A 1 112 ? 18.946 11.418 2.344 1.00 49.62 112 THR A N 1
ATOM 787 C CA . THR A 1 112 ? 17.626 11.720 2.886 1.00 49.62 112 THR A CA 1
ATOM 788 C C . THR A 1 112 ? 16.605 11.271 1.843 1.00 49.62 112 THR A C 1
ATOM 790 O O . THR A 1 112 ? 16.739 11.663 0.678 1.00 49.62 112 THR A O 1
ATOM 793 N N . PRO A 1 113 ? 15.610 10.443 2.208 1.00 62.41 113 PRO A N 1
ATOM 794 C CA . PRO A 1 113 ? 14.529 10.102 1.300 1.00 62.41 113 PRO A CA 1
ATOM 795 C C . PRO A 1 113 ? 13.889 11.389 0.771 1.00 62.41 113 PRO A C 1
ATOM 797 O O . PRO A 1 113 ? 13.499 12.270 1.538 1.00 62.41 113 PRO A O 1
ATOM 800 N N . ASP A 1 114 ? 13.843 11.530 -0.550 1.00 81.62 114 ASP A N 1
ATOM 801 C CA . ASP A 1 114 ? 13.291 12.715 -1.200 1.00 81.62 114 ASP A CA 1
ATOM 802 C C . ASP A 1 114 ? 11.756 12.630 -1.209 1.00 81.62 114 ASP A C 1
ATOM 804 O O . ASP A 1 114 ? 11.139 12.122 -2.149 1.00 81.62 114 ASP A O 1
ATOM 808 N N . HIS A 1 115 ? 11.140 13.096 -0.121 1.00 91.06 115 HIS A N 1
ATOM 809 C CA . HIS A 1 115 ? 9.688 13.194 0.041 1.00 91.06 115 HIS A CA 1
ATOM 810 C C . HIS A 1 115 ? 9.124 14.418 -0.690 1.00 91.06 115 HIS A C 1
ATOM 812 O O . HIS A 1 115 ? 8.577 15.339 -0.076 1.00 91.06 115 HIS A O 1
ATOM 818 N N . SER A 1 116 ? 9.280 14.437 -2.013 1.00 94.38 116 SER A N 1
ATOM 819 C CA . SER A 1 116 ? 8.775 15.510 -2.865 1.00 94.38 116 SER A CA 1
ATOM 820 C C . SER A 1 116 ? 8.120 15.006 -4.147 1.00 94.38 116 SER A C 1
ATOM 822 O O . SER A 1 116 ? 8.532 13.990 -4.726 1.00 94.38 116 SER A O 1
ATOM 824 N N . SER A 1 117 ? 7.088 15.714 -4.615 1.00 95.12 117 SER A N 1
ATOM 825 C CA . SER A 1 117 ? 6.508 15.420 -5.926 1.00 95.12 117 SER A CA 1
ATOM 826 C C . SER A 1 117 ? 7.452 15.869 -7.036 1.00 95.12 117 SER A C 1
ATOM 828 O O . SER A 1 117 ? 8.072 16.929 -6.983 1.00 95.12 117 SER A O 1
ATOM 830 N N . MET A 1 118 ? 7.496 15.083 -8.103 1.00 95.31 118 MET A N 1
ATOM 831 C CA . MET A 1 118 ? 8.114 15.486 -9.356 1.00 95.31 118 MET A CA 1
ATOM 832 C C . MET A 1 118 ? 7.141 16.317 -10.194 1.00 95.31 118 MET A C 1
ATOM 834 O O . MET A 1 118 ? 5.918 16.168 -10.106 1.00 95.31 118 MET A O 1
ATOM 838 N N . GLN A 1 119 ? 7.686 17.142 -11.088 1.00 96.12 119 GLN A N 1
ATOM 839 C CA . GLN A 1 119 ? 6.871 17.795 -12.108 1.00 96.12 119 GLN A CA 1
ATOM 840 C C . GLN A 1 119 ? 6.207 16.750 -13.011 1.00 96.12 119 GLN A C 1
ATOM 842 O O . GLN A 1 119 ? 6.752 15.672 -13.250 1.00 96.12 119 GLN A O 1
ATOM 847 N N . SER A 1 120 ? 5.037 17.077 -13.567 1.00 95.12 120 SER A N 1
ATOM 848 C CA . SER A 1 120 ? 4.257 16.121 -14.376 1.00 95.12 120 SER A CA 1
ATOM 849 C C . SER A 1 120 ? 5.045 15.553 -15.565 1.00 95.12 120 SER A C 1
ATOM 851 O O . SER A 1 120 ? 4.891 14.383 -15.904 1.00 95.12 120 SER A O 1
ATOM 853 N N . GLU A 1 121 ? 5.920 16.353 -16.181 1.00 96.44 121 GLU A N 1
ATOM 854 C CA . GLU A 1 121 ? 6.813 15.899 -17.254 1.00 96.44 121 GLU A CA 1
ATOM 855 C C . GLU A 1 121 ? 7.839 14.870 -16.756 1.00 96.44 121 GLU A C 1
ATOM 857 O O . GLU A 1 121 ? 7.973 13.806 -17.354 1.00 96.44 121 GLU A O 1
ATOM 862 N N . GLN A 1 122 ? 8.469 15.122 -15.606 1.00 97.12 122 GLN A N 1
ATOM 863 C CA . GLN A 1 122 ? 9.425 14.201 -14.984 1.00 97.12 122 GLN A CA 1
ATOM 864 C C . GLN A 1 122 ? 8.762 12.878 -14.577 1.00 97.12 122 GLN A C 1
ATOM 866 O O . GLN A 1 122 ? 9.324 11.810 -14.815 1.00 97.12 122 GLN A O 1
ATOM 871 N N . VAL A 1 123 ? 7.539 12.925 -14.030 1.00 97.81 123 VAL A N 1
ATOM 872 C CA . VAL A 1 123 ? 6.750 11.714 -13.744 1.00 97.81 123 VAL A CA 1
ATOM 873 C C . VAL A 1 123 ? 6.498 10.924 -15.029 1.00 97.81 123 VAL A C 1
ATOM 875 O O . VAL A 1 123 ? 6.716 9.712 -15.064 1.00 97.81 123 VAL A O 1
ATOM 878 N N . ASN A 1 124 ? 6.075 11.598 -16.102 1.00 97.75 124 ASN A N 1
ATOM 879 C CA . ASN A 1 124 ? 5.828 10.955 -17.392 1.00 97.75 124 ASN A CA 1
ATOM 880 C C . ASN A 1 124 ? 7.098 10.325 -17.974 1.00 97.75 124 ASN A C 1
ATOM 882 O O . ASN A 1 124 ? 7.034 9.233 -18.537 1.00 97.75 124 ASN A O 1
ATOM 886 N N . ASP A 1 125 ? 8.249 10.977 -17.836 1.00 97.94 125 ASP A N 1
ATOM 887 C CA . ASP A 1 125 ? 9.523 10.442 -18.309 1.00 97.94 125 ASP A CA 1
ATOM 888 C C . ASP A 1 125 ? 9.989 9.241 -17.484 1.00 97.94 125 ASP A C 1
ATOM 890 O O . ASP A 1 125 ? 10.414 8.238 -18.063 1.00 97.94 125 ASP A O 1
ATOM 894 N N . GLY A 1 126 ? 9.802 9.269 -16.162 1.00 97.69 126 GLY A N 1
ATOM 895 C CA . GLY A 1 126 ? 10.019 8.110 -15.296 1.00 97.69 126 GLY A CA 1
ATOM 896 C C . GLY A 1 126 ? 9.123 6.926 -15.671 1.00 97.69 126 GLY A C 1
ATOM 897 O O . GLY A 1 126 ? 9.601 5.801 -15.812 1.00 97.69 126 GLY A O 1
ATOM 898 N N . LEU A 1 127 ? 7.835 7.168 -15.942 1.00 98.06 127 LEU A N 1
ATOM 899 C CA . LEU A 1 127 ? 6.905 6.133 -16.412 1.00 98.06 127 LEU A CA 1
ATOM 900 C C . LEU A 1 127 ? 7.302 5.565 -17.782 1.00 98.06 127 LEU A C 1
ATOM 902 O O . LEU A 1 127 ? 7.219 4.353 -17.993 1.00 98.06 127 LEU A O 1
ATOM 906 N N . LYS A 1 128 ? 7.767 6.405 -18.718 1.00 97.88 128 LYS A N 1
ATOM 907 C CA . LYS A 1 128 ? 8.305 5.941 -20.010 1.00 97.88 128 LYS A CA 1
ATOM 908 C C . LYS A 1 128 ? 9.561 5.093 -19.814 1.00 97.88 128 LYS A C 1
ATOM 910 O O . LYS A 1 128 ? 9.687 4.054 -20.463 1.00 97.88 128 LYS A O 1
ATOM 915 N N . ALA A 1 129 ? 10.474 5.510 -18.936 1.00 97.62 129 ALA A N 1
ATOM 916 C CA . ALA A 1 129 ? 11.691 4.767 -18.623 1.00 97.62 129 ALA A CA 1
ATOM 917 C C . ALA A 1 129 ? 11.362 3.395 -18.016 1.00 97.62 129 ALA A C 1
ATOM 919 O O . ALA A 1 129 ? 11.874 2.382 -18.494 1.00 97.62 129 ALA A O 1
ATOM 920 N N . LEU A 1 130 ? 10.434 3.351 -17.056 1.00 97.44 130 LEU A N 1
ATOM 921 C CA . LEU A 1 130 ? 9.933 2.109 -16.472 1.00 97.44 130 LEU A CA 1
ATOM 922 C C . LEU A 1 130 ? 9.294 1.206 -17.528 1.00 97.44 130 LEU A C 1
ATOM 924 O O . LEU A 1 130 ? 9.588 0.020 -17.586 1.00 97.44 130 LEU A O 1
ATOM 928 N N . LYS A 1 131 ? 8.463 1.754 -18.418 1.00 97.12 131 LYS A N 1
ATOM 929 C CA . LYS A 1 131 ? 7.830 0.967 -19.485 1.00 97.12 131 LYS A CA 1
ATOM 930 C C . LYS A 1 131 ? 8.829 0.468 -20.533 1.00 97.12 131 LYS A C 1
ATOM 932 O O . LYS A 1 131 ? 8.597 -0.554 -21.173 1.00 97.12 131 LYS A O 1
ATOM 937 N N . LYS A 1 132 ? 9.953 1.165 -20.720 1.00 96.75 132 LYS A N 1
ATOM 938 C CA . LYS A 1 132 ? 11.041 0.720 -21.601 1.00 96.75 132 LYS A CA 1
ATOM 939 C C . LYS A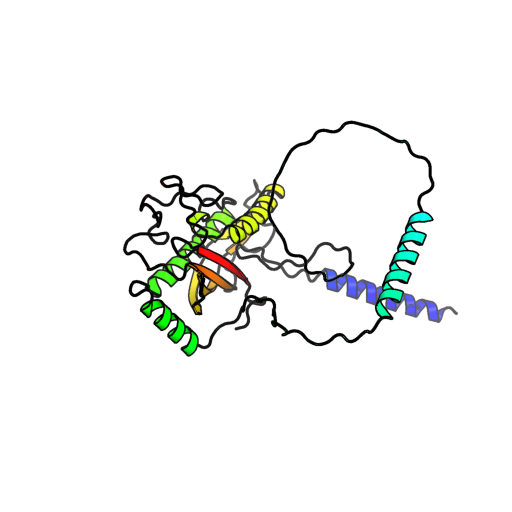 1 132 ? 11.759 -0.506 -21.028 1.00 96.75 132 LYS A C 1
ATOM 941 O O . LYS A 1 132 ? 12.086 -1.414 -21.791 1.00 96.75 132 LYS A O 1
ATOM 946 N N . THR A 1 133 ? 12.003 -0.547 -19.718 1.00 95.69 133 THR A N 1
ATOM 947 C CA . THR A 1 133 ? 12.650 -1.693 -19.050 1.00 95.69 133 THR A CA 1
ATOM 948 C C . THR A 1 133 ? 11.663 -2.826 -18.751 1.00 95.69 133 THR A C 1
ATOM 950 O O . THR A 1 133 ? 12.017 -4.003 -18.865 1.00 95.69 133 THR A O 1
ATOM 953 N N . ASP A 1 134 ? 10.405 -2.481 -18.479 1.00 96.50 134 ASP A N 1
ATOM 954 C CA . ASP A 1 134 ? 9.283 -3.376 -18.207 1.00 96.50 134 ASP A CA 1
ATOM 955 C C . ASP A 1 134 ? 8.078 -3.079 -19.129 1.00 96.50 134 ASP A C 1
ATOM 957 O O . ASP A 1 134 ? 7.123 -2.407 -18.729 1.00 96.50 134 ASP A O 1
ATOM 961 N N . PRO A 1 135 ? 8.070 -3.613 -20.368 1.00 96.06 135 PRO A N 1
ATOM 962 C CA . PRO A 1 135 ? 6.999 -3.360 -21.339 1.00 96.06 135 PRO A CA 1
ATOM 963 C C . PRO A 1 135 ? 5.601 -3.814 -20.907 1.00 96.06 135 PRO A C 1
ATOM 965 O O . PRO A 1 135 ? 4.614 -3.401 -21.515 1.00 96.06 135 PRO A O 1
ATOM 968 N N . GLN A 1 136 ? 5.512 -4.687 -19.898 1.00 95.56 136 GLN A N 1
ATOM 969 C CA . GLN A 1 136 ? 4.251 -5.205 -19.366 1.00 95.56 136 GLN A CA 1
ATOM 970 C C . GLN A 1 136 ? 3.719 -4.375 -18.189 1.00 95.56 136 GLN A C 1
ATOM 972 O O . GLN A 1 136 ? 2.614 -4.648 -17.714 1.00 95.56 136 GLN A O 1
ATOM 977 N N . PHE A 1 137 ? 4.468 -3.368 -17.723 1.00 96.56 137 PHE A N 1
ATOM 978 C CA . PHE A 1 137 ? 3.981 -2.433 -16.717 1.00 96.56 137 PHE A CA 1
ATOM 979 C C . PHE A 1 137 ? 2.764 -1.659 -17.241 1.00 96.56 137 PHE A C 1
ATOM 981 O O . PHE A 1 137 ? 2.768 -1.092 -18.339 1.00 96.56 137 PHE A O 1
ATOM 988 N N . ASP A 1 138 ? 1.724 -1.613 -16.415 1.00 95.69 138 ASP A N 1
ATOM 989 C CA . ASP A 1 138 ? 0.466 -0.936 -16.695 1.00 95.69 138 ASP A CA 1
ATOM 990 C C . ASP A 1 138 ? 0.153 0.013 -15.536 1.00 95.69 138 ASP A C 1
ATOM 992 O O . ASP A 1 138 ? -0.117 -0.411 -14.410 1.00 95.69 138 ASP A O 1
ATOM 996 N N . GLU A 1 139 ? 0.196 1.311 -15.829 1.00 96.50 139 GLU A N 1
ATOM 997 C CA . GLU A 1 139 ? -0.010 2.377 -14.850 1.00 96.50 139 GLU A CA 1
ATOM 998 C C . GLU A 1 139 ? -1.389 2.299 -14.177 1.00 96.50 139 GLU A C 1
ATOM 1000 O O . GLU A 1 139 ? -1.512 2.516 -12.971 1.00 96.50 139 GLU A O 1
ATOM 1005 N N . GLN A 1 140 ? -2.439 1.962 -14.931 1.00 96.06 140 GLN A N 1
ATOM 1006 C CA . GLN A 1 140 ? -3.804 1.901 -14.404 1.00 96.06 140 GLN A CA 1
ATOM 1007 C C . GLN A 1 140 ? -3.991 0.682 -13.502 1.00 96.06 140 GLN A C 1
ATOM 1009 O O . GLN A 1 140 ? -4.625 0.776 -12.443 1.00 96.06 140 GLN A O 1
ATOM 1014 N N . LYS A 1 141 ? -3.390 -0.458 -13.867 1.00 95.06 141 LYS A N 1
ATOM 1015 C CA . LYS A 1 141 ? -3.336 -1.626 -12.978 1.00 95.06 141 LYS A CA 1
ATOM 1016 C C . LYS A 1 141 ? -2.550 -1.323 -11.712 1.00 95.06 141 LYS A C 1
ATOM 1018 O O . LYS A 1 141 ? -3.013 -1.700 -10.640 1.00 95.06 141 LYS A O 1
ATOM 1023 N N . PHE A 1 142 ? -1.431 -0.606 -11.810 1.00 97.00 142 PHE A N 1
ATOM 1024 C CA . PHE A 1 142 ? -0.650 -0.204 -10.642 1.00 97.00 142 PHE A CA 1
ATOM 1025 C C . PHE A 1 142 ? -1.440 0.734 -9.714 1.00 97.00 142 PHE A C 1
ATOM 1027 O O . PHE A 1 142 ? -1.548 0.465 -8.524 1.00 97.00 142 PHE A O 1
ATOM 1034 N N . LYS A 1 143 ? -2.116 1.762 -10.241 1.00 97.31 143 LYS A N 1
ATOM 1035 C CA . LYS A 1 143 ? -3.012 2.627 -9.444 1.00 97.31 143 LYS A CA 1
ATOM 1036 C C . LYS A 1 143 ? -4.129 1.833 -8.758 1.00 97.31 143 LYS A C 1
ATOM 1038 O O . LYS A 1 143 ? -4.421 2.027 -7.576 1.00 97.31 143 LYS A O 1
ATOM 1043 N N . THR A 1 144 ? -4.721 0.878 -9.479 1.00 96.19 144 THR A N 1
ATOM 1044 C CA . THR A 1 144 ? -5.730 -0.037 -8.924 1.00 96.19 144 THR A CA 1
ATOM 1045 C C . THR A 1 144 ? -5.139 -0.932 -7.832 1.00 96.19 144 THR A C 1
ATOM 1047 O O . THR A 1 144 ? -5.797 -1.175 -6.820 1.00 96.19 144 THR A O 1
ATOM 1050 N N . TYR A 1 145 ? -3.906 -1.412 -8.010 1.00 95.81 145 TYR A N 1
ATOM 1051 C CA . TYR A 1 145 ? -3.168 -2.167 -7.002 1.00 95.81 145 TYR A CA 1
ATOM 1052 C C . TYR A 1 145 ? -2.960 -1.334 -5.738 1.00 95.81 145 TYR A C 1
ATOM 1054 O O . TYR A 1 145 ? -3.401 -1.761 -4.675 1.00 95.81 145 TYR A O 1
ATOM 1062 N N . SER A 1 146 ? -2.414 -0.120 -5.848 1.00 97.62 146 SER A N 1
ATOM 1063 C CA . SER A 1 146 ? -2.203 0.776 -4.705 1.00 97.62 146 SER A CA 1
ATOM 1064 C C . SER A 1 146 ? -3.502 1.049 -3.945 1.00 97.62 146 SER A C 1
ATOM 1066 O O . SER A 1 146 ? -3.514 1.004 -2.718 1.00 97.62 146 SER A O 1
ATOM 1068 N N . LYS A 1 147 ? -4.628 1.232 -4.652 1.00 96.88 147 LYS A N 1
ATOM 1069 C CA . LYS A 1 147 ? -5.955 1.345 -4.023 1.00 96.88 147 LYS A CA 1
ATOM 1070 C C . LYS A 1 147 ? -6.350 0.079 -3.255 1.00 96.88 147 LYS A C 1
ATOM 1072 O O . LYS A 1 147 ? -6.877 0.189 -2.153 1.00 96.88 147 LYS A O 1
ATOM 1077 N N . LYS A 1 148 ? -6.127 -1.118 -3.808 1.00 95.31 148 LYS A N 1
ATOM 1078 C CA . LYS A 1 148 ? -6.415 -2.386 -3.110 1.00 95.31 148 LYS A CA 1
ATOM 1079 C C . LYS A 1 148 ? -5.553 -2.546 -1.857 1.00 95.31 148 LYS A C 1
ATOM 1081 O O . LYS A 1 148 ? -6.086 -2.931 -0.821 1.00 95.31 148 LYS A O 1
ATOM 1086 N N . VAL A 1 149 ? -4.259 -2.227 -1.945 1.00 96.69 149 VAL A N 1
ATOM 1087 C CA . VAL A 1 149 ? -3.344 -2.269 -0.795 1.00 96.69 149 VAL A CA 1
ATOM 1088 C C . VAL A 1 149 ? -3.809 -1.286 0.278 1.00 96.69 149 VAL A C 1
ATOM 1090 O O . VAL A 1 149 ? -3.966 -1.693 1.424 1.00 96.69 149 VAL A O 1
ATOM 1093 N N . PHE A 1 150 ? -4.151 -0.049 -0.102 1.00 97.06 150 PHE A N 1
ATOM 1094 C CA . PHE A 1 150 ? -4.734 0.942 0.805 1.00 97.06 150 PHE A CA 1
ATOM 1095 C C . PHE A 1 150 ? -5.940 0.380 1.561 1.00 97.06 150 PHE A C 1
ATOM 1097 O O . PHE A 1 150 ? -5.935 0.359 2.786 1.00 97.06 150 PHE A O 1
ATOM 1104 N N . MET A 1 151 ? -6.938 -0.152 0.849 1.00 96.00 151 MET A N 1
ATOM 1105 C CA . MET A 1 151 ? -8.139 -0.718 1.479 1.00 96.00 151 MET A CA 1
ATOM 1106 C C . MET A 1 151 ? -7.819 -1.894 2.412 1.00 96.00 151 MET A C 1
ATOM 1108 O O . MET A 1 151 ? -8.372 -1.963 3.505 1.00 96.00 151 MET A O 1
ATOM 1112 N N . SER A 1 152 ? -6.909 -2.787 2.009 1.00 94.94 152 SER A N 1
ATOM 1113 C CA . SER A 1 152 ? -6.503 -3.944 2.816 1.00 94.94 152 SER A CA 1
ATOM 1114 C C . SER A 1 152 ? -5.801 -3.531 4.112 1.00 94.94 152 SER A C 1
ATOM 1116 O O . SER A 1 152 ? -6.013 -4.150 5.153 1.00 94.94 152 SER A O 1
ATOM 1118 N N . VAL A 1 153 ? -5.000 -2.464 4.078 1.00 95.81 153 VAL A N 1
ATOM 1119 C CA . VAL A 1 153 ? -4.372 -1.899 5.279 1.00 95.81 153 VAL A CA 1
ATOM 1120 C C . VAL A 1 153 ? -5.420 -1.310 6.223 1.00 95.81 153 VAL A C 1
ATOM 1122 O O . VAL A 1 153 ? -5.365 -1.593 7.417 1.00 95.81 153 VAL A O 1
ATOM 1125 N N . GLN A 1 154 ? -6.400 -0.553 5.712 1.00 95.69 154 GLN A N 1
ATOM 1126 C CA . GLN A 1 154 ? -7.473 0.003 6.552 1.00 95.69 154 GLN A CA 1
ATOM 1127 C C . GLN A 1 154 ? -8.337 -1.098 7.197 1.00 95.69 154 GLN A C 1
ATOM 1129 O O . GLN A 1 154 ? -8.739 -0.985 8.357 1.00 95.69 154 GLN A O 1
ATOM 1134 N N . GLU A 1 155 ? -8.601 -2.179 6.457 1.00 94.69 155 GLU A N 1
ATOM 1135 C CA . GLU A 1 155 ? -9.298 -3.364 6.966 1.00 94.69 155 GLU A CA 1
ATOM 1136 C C . GLU A 1 155 ? -8.511 -4.018 8.108 1.00 94.69 155 GLU A C 1
ATOM 1138 O O . GLU A 1 155 ? -9.054 -4.223 9.196 1.00 94.69 155 GLU A O 1
ATOM 1143 N N . GLY A 1 156 ? -7.218 -4.285 7.895 1.00 94.25 156 GLY A N 1
ATOM 1144 C CA . GLY A 1 156 ? -6.364 -4.880 8.921 1.00 94.25 156 GLY A CA 1
ATOM 1145 C C . GLY A 1 156 ? -6.212 -3.996 10.160 1.00 94.25 156 GLY A C 1
ATOM 1146 O O . GLY A 1 156 ? -6.169 -4.494 11.285 1.00 94.25 156 GLY A O 1
ATOM 1147 N N . TRP A 1 157 ? -6.212 -2.676 9.973 1.00 95.62 157 TRP A N 1
ATOM 1148 C CA . TRP A 1 157 ? -6.199 -1.700 11.058 1.00 95.62 157 TRP A CA 1
ATOM 1149 C C . TRP A 1 157 ? -7.448 -1.785 11.939 1.00 95.62 157 TRP A C 1
ATOM 1151 O O . TRP A 1 157 ? -7.336 -1.973 13.152 1.00 95.62 157 TRP A O 1
ATOM 1161 N N . THR A 1 158 ? -8.635 -1.727 11.325 1.00 95.19 158 THR A N 1
ATOM 1162 C CA . THR A 1 158 ? -9.917 -1.788 12.048 1.00 95.19 158 THR A CA 1
ATOM 1163 C C . THR A 1 158 ? -10.108 -3.129 12.751 1.00 95.19 158 THR A C 1
ATOM 1165 O O . THR A 1 158 ? -10.504 -3.178 13.916 1.00 95.19 158 THR A O 1
ATOM 1168 N N . ASN A 1 159 ? -9.755 -4.225 12.075 1.00 95.38 159 ASN A N 1
ATOM 1169 C CA . ASN A 1 159 ? -9.837 -5.570 12.641 1.00 95.38 159 ASN A CA 1
ATOM 1170 C C . ASN A 1 159 ? -8.753 -5.844 13.696 1.00 95.38 159 ASN A C 1
ATOM 1172 O O . ASN A 1 159 ? -8.834 -6.846 14.407 1.00 95.38 159 ASN A O 1
ATOM 1176 N N . ARG A 1 160 ? -7.751 -4.960 13.824 1.00 94.62 160 ARG A N 1
ATOM 1177 C CA . ARG A 1 160 ? -6.548 -5.164 14.650 1.00 94.62 160 ARG A CA 1
ATOM 1178 C C . ARG A 1 160 ? -5.816 -6.470 14.285 1.00 94.62 160 ARG A C 1
ATOM 1180 O O . ARG A 1 160 ? -5.237 -7.127 15.156 1.00 94.62 160 ARG A O 1
ATOM 1187 N N . ASP A 1 161 ? -5.843 -6.815 12.996 1.00 92.88 161 ASP A N 1
ATOM 1188 C CA . ASP A 1 161 ? -5.224 -7.994 12.386 1.00 92.88 161 ASP A CA 1
ATOM 1189 C C . ASP A 1 161 ? -4.570 -7.630 11.040 1.00 92.88 161 ASP A C 1
ATOM 1191 O O . ASP A 1 161 ? -5.232 -7.493 10.012 1.00 92.88 161 ASP A O 1
ATOM 1195 N N . GLN A 1 162 ? -3.243 -7.486 11.041 1.00 87.62 162 GLN A N 1
ATOM 1196 C CA . GLN A 1 162 ? -2.455 -7.126 9.854 1.00 87.62 162 GLN A CA 1
ATOM 1197 C C . GLN A 1 162 ? -2.185 -8.312 8.919 1.00 87.62 162 GLN A C 1
ATOM 1199 O O . GLN A 1 162 ? -1.632 -8.118 7.834 1.00 87.62 162 GLN A O 1
ATOM 1204 N N . ALA A 1 163 ? -2.564 -9.543 9.282 1.00 89.00 163 ALA A N 1
ATOM 1205 C CA . ALA A 1 163 ? -2.294 -10.708 8.440 1.00 89.00 163 ALA A CA 1
ATOM 1206 C C . ALA A 1 163 ? -2.931 -10.571 7.044 1.00 89.00 163 ALA A C 1
ATOM 1208 O O . ALA A 1 163 ? -2.363 -11.035 6.054 1.00 89.00 163 ALA A O 1
ATOM 1209 N N . VAL A 1 164 ? -4.069 -9.869 6.949 1.00 86.81 164 VAL A N 1
ATOM 1210 C CA . VAL A 1 164 ? -4.790 -9.612 5.691 1.00 86.81 164 VAL A CA 1
ATOM 1211 C C . VAL A 1 164 ? -3.976 -8.799 4.677 1.00 86.81 164 VAL A C 1
ATOM 1213 O O . VAL A 1 164 ? -4.089 -9.034 3.470 1.00 86.81 164 VAL A O 1
ATOM 1216 N N . CYS A 1 165 ? -3.140 -7.875 5.157 1.00 90.88 165 CYS A N 1
ATOM 1217 C CA . CYS A 1 165 ? -2.354 -6.954 4.339 1.00 90.88 165 CYS A CA 1
ATOM 1218 C C . CYS A 1 165 ? -0.852 -7.279 4.322 1.00 90.88 165 CYS A C 1
ATOM 1220 O O . CYS A 1 165 ? -0.122 -6.713 3.505 1.00 90.88 165 CYS A O 1
ATOM 1222 N N . ARG A 1 166 ? -0.401 -8.243 5.140 1.00 94.38 166 ARG A N 1
ATOM 1223 C CA . ARG A 1 166 ? 1.002 -8.673 5.242 1.00 94.38 166 ARG A CA 1
ATOM 1224 C C . ARG A 1 166 ? 1.699 -8.912 3.896 1.00 94.38 166 ARG A C 1
ATOM 1226 O O . ARG A 1 166 ? 2.837 -8.460 3.783 1.00 94.38 166 ARG A O 1
ATOM 1233 N N . PRO A 1 167 ? 1.091 -9.570 2.882 1.00 93.88 167 PRO A N 1
ATOM 1234 C CA . PRO A 1 167 ? 1.775 -9.820 1.611 1.00 93.88 167 PRO A CA 1
ATOM 1235 C C . PRO A 1 167 ? 2.152 -8.566 0.819 1.00 93.88 167 PRO A C 1
ATOM 1237 O O . PRO A 1 167 ? 2.925 -8.672 -0.126 1.00 93.88 167 PRO A O 1
ATOM 1240 N N . PHE A 1 168 ? 1.566 -7.411 1.138 1.00 93.88 168 PHE A N 1
ATOM 1241 C CA . PHE A 1 168 ? 1.675 -6.203 0.322 1.00 93.88 168 PHE A CA 1
ATOM 1242 C C . PHE A 1 168 ? 2.623 -5.156 0.893 1.00 93.88 168 PHE A C 1
ATOM 1244 O O . PHE A 1 168 ? 2.840 -4.145 0.234 1.00 93.88 168 PHE A O 1
ATOM 1251 N N . MET A 1 169 ? 3.144 -5.357 2.101 1.00 94.06 169 MET A N 1
ATOM 1252 C CA . MET A 1 169 ? 3.935 -4.362 2.821 1.00 94.06 169 MET A CA 1
ATOM 1253 C C . MET A 1 169 ? 5.285 -4.919 3.242 1.00 94.06 169 MET A C 1
ATOM 1255 O O . MET A 1 169 ? 5.398 -6.106 3.556 1.00 94.06 169 MET A O 1
ATOM 1259 N N . SER A 1 170 ? 6.291 -4.053 3.266 1.00 95.69 170 SER A N 1
ATOM 1260 C CA . SER A 1 170 ? 7.618 -4.382 3.763 1.00 95.69 170 SER A CA 1
ATOM 1261 C C . SER A 1 170 ? 7.585 -4.717 5.255 1.00 95.69 170 SER A C 1
ATOM 1263 O O . SER A 1 170 ? 6.579 -4.522 5.947 1.00 95.69 170 SER A O 1
ATOM 1265 N N . GLU A 1 171 ? 8.690 -5.269 5.752 1.00 93.12 171 GLU A N 1
ATOM 1266 C CA . GLU A 1 171 ? 8.823 -5.590 7.172 1.00 93.12 171 GLU A CA 1
ATOM 1267 C C . GLU A 1 171 ? 8.708 -4.328 8.039 1.00 93.12 171 GLU A C 1
ATOM 1269 O O . GLU A 1 171 ? 8.031 -4.344 9.061 1.00 93.12 171 GLU A O 1
ATOM 1274 N N . GLU A 1 172 ? 9.284 -3.211 7.599 1.00 90.94 172 GLU A N 1
ATOM 1275 C CA . GLU A 1 172 ? 9.311 -1.945 8.335 1.00 90.94 172 GLU A CA 1
ATOM 1276 C C . GLU A 1 172 ? 7.898 -1.379 8.538 1.00 90.94 172 GLU A C 1
ATOM 1278 O O . GLU A 1 172 ? 7.514 -1.042 9.663 1.00 90.94 172 GLU A O 1
ATOM 1283 N N . VAL A 1 173 ? 7.090 -1.337 7.471 1.00 94.06 173 VAL A N 1
ATOM 1284 C CA . VAL A 1 173 ? 5.689 -0.883 7.539 1.00 94.06 173 VAL A CA 1
ATOM 1285 C C . VAL A 1 173 ? 4.869 -1.814 8.427 1.00 94.06 173 VAL A C 1
ATOM 1287 O O . VAL A 1 173 ? 4.110 -1.347 9.281 1.00 94.06 173 VAL A O 1
ATOM 1290 N N . TYR A 1 174 ? 5.050 -3.129 8.267 1.00 94.00 174 TYR A N 1
ATOM 1291 C CA . TYR A 1 174 ? 4.343 -4.124 9.068 1.00 94.00 174 TYR A CA 1
ATOM 1292 C C . TYR A 1 174 ? 4.644 -3.970 10.560 1.00 94.00 174 TYR A C 1
ATOM 1294 O O . TYR A 1 174 ? 3.718 -3.907 11.367 1.00 94.00 174 TYR A O 1
ATOM 1302 N N . GLN A 1 175 ? 5.919 -3.858 10.939 1.00 91.50 175 GLN A N 1
ATOM 1303 C CA . GLN A 1 175 ? 6.320 -3.727 12.340 1.00 91.50 175 GLN A CA 1
ATOM 1304 C C . GLN A 1 175 ? 5.819 -2.418 12.956 1.00 91.50 175 GLN A C 1
ATOM 1306 O O . GLN A 1 175 ? 5.281 -2.432 14.066 1.00 91.50 175 GLN A O 1
ATOM 1311 N N . SER A 1 176 ? 5.913 -1.301 12.225 1.00 90.00 176 SER A N 1
ATOM 1312 C CA . SER A 1 176 ? 5.369 -0.010 12.669 1.00 90.00 176 SER A CA 1
ATOM 1313 C C . SER A 1 176 ? 3.876 -0.101 12.992 1.00 90.00 176 SER A C 1
ATOM 1315 O O . SER A 1 176 ? 3.430 0.305 14.070 1.00 90.00 176 SER A O 1
ATOM 1317 N N . HIS A 1 177 ? 3.089 -0.702 12.101 1.00 91.50 177 HIS A N 1
ATOM 1318 C CA . HIS A 1 177 ? 1.665 -0.889 12.345 1.00 91.50 177 HIS A CA 1
ATOM 1319 C C . HIS A 1 177 ? 1.360 -1.907 13.437 1.00 91.50 177 HIS A C 1
ATOM 1321 O O . HIS A 1 177 ? 0.436 -1.698 14.228 1.00 91.50 177 HIS A O 1
ATOM 1327 N N . GLN A 1 178 ? 2.110 -3.007 13.491 1.00 90.75 178 GLN A N 1
ATOM 1328 C CA . GLN A 1 178 ? 1.909 -4.043 14.492 1.00 90.75 178 GLN A CA 1
ATOM 1329 C C . GLN A 1 178 ? 2.066 -3.460 15.898 1.00 90.75 178 GLN A C 1
ATOM 1331 O O . GLN A 1 178 ? 1.224 -3.719 16.756 1.00 90.75 178 GLN A O 1
ATOM 1336 N N . MET A 1 179 ? 3.065 -2.600 16.123 1.00 91.56 179 MET A N 1
ATOM 1337 C CA . MET A 1 179 ? 3.233 -1.895 17.398 1.00 91.56 179 MET A CA 1
ATOM 1338 C C . MET A 1 179 ? 2.003 -1.054 17.769 1.00 91.56 179 MET A C 1
ATOM 1340 O O . MET A 1 179 ? 1.537 -1.099 18.910 1.00 91.56 179 MET A O 1
ATOM 1344 N N . GLN A 1 180 ? 1.438 -0.317 16.811 1.00 91.62 180 GLN A N 1
ATOM 1345 C CA . GLN A 1 180 ? 0.257 0.517 17.051 1.00 91.62 180 GLN A CA 1
ATOM 1346 C C . GLN A 1 180 ? -0.994 -0.329 17.336 1.00 91.62 180 GLN A C 1
ATOM 1348 O O . GLN A 1 180 ? -1.777 -0.010 18.234 1.00 91.62 180 GLN A O 1
ATOM 1353 N N . ILE A 1 181 ? -1.152 -1.453 16.638 1.00 93.00 181 ILE A N 1
ATOM 1354 C CA . ILE A 1 181 ? -2.236 -2.410 16.877 1.00 93.00 181 ILE A CA 1
ATOM 1355 C C . ILE A 1 181 ? -2.117 -3.074 18.245 1.00 93.00 181 ILE A C 1
ATOM 1357 O O . ILE A 1 181 ? -3.116 -3.168 18.961 1.00 93.00 181 ILE A O 1
ATOM 1361 N N . GLU A 1 182 ? -0.921 -3.495 18.651 1.00 93.31 182 GLU A N 1
ATOM 1362 C CA . GLU A 1 182 ? -0.707 -4.054 19.986 1.00 93.31 182 GLU A CA 1
ATOM 1363 C C . GLU A 1 182 ? -0.985 -3.014 21.078 1.00 93.31 182 GLU A C 1
ATOM 1365 O O . GLU A 1 182 ? -1.598 -3.335 22.100 1.00 93.31 182 GLU A O 1
ATOM 1370 N N . ASN A 1 183 ? -0.659 -1.740 20.840 1.00 94.00 183 ASN A N 1
ATOM 1371 C CA . ASN A 1 183 ? -1.056 -0.656 21.734 1.00 94.00 183 ASN A CA 1
ATOM 1372 C C . ASN A 1 183 ? -2.589 -0.498 21.812 1.00 94.00 183 ASN A C 1
ATOM 1374 O O . ASN A 1 183 ? -3.139 -0.369 22.907 1.00 94.00 183 ASN A O 1
ATOM 1378 N N . MET A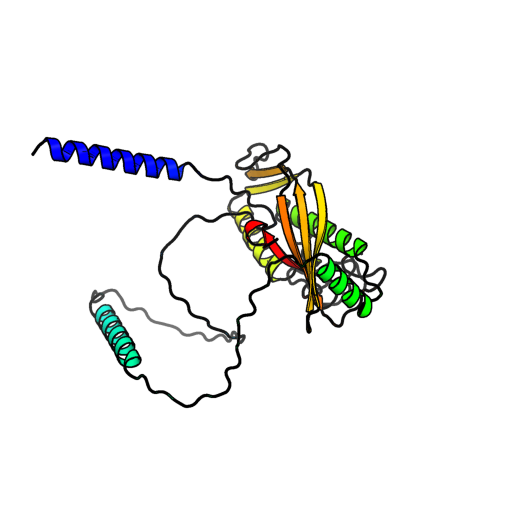 1 184 ? -3.308 -0.573 20.685 1.00 94.62 184 MET A N 1
ATOM 1379 C CA . MET A 1 184 ? -4.779 -0.559 20.685 1.00 94.62 184 MET A CA 1
ATOM 1380 C C . MET A 1 184 ? -5.370 -1.740 21.469 1.00 94.62 184 MET A C 1
ATOM 1382 O O . MET A 1 184 ? -6.266 -1.547 22.295 1.00 94.62 184 MET A O 1
ATOM 1386 N N . LYS A 1 185 ? -4.838 -2.955 21.276 1.00 95.38 185 LYS A N 1
ATOM 1387 C CA . LYS A 1 185 ? -5.254 -4.152 22.028 1.00 95.38 185 LYS A CA 1
ATOM 1388 C C . LYS A 1 185 ? -5.003 -3.985 23.526 1.00 95.38 185 LYS A C 1
ATOM 1390 O O . LYS A 1 185 ? -5.915 -4.186 24.325 1.00 95.38 185 LYS A O 1
ATOM 1395 N N . LYS A 1 186 ? -3.806 -3.533 23.917 1.00 96.06 186 LYS A N 1
ATOM 1396 C CA . LYS A 1 186 ? -3.446 -3.263 25.319 1.00 96.06 186 LYS A CA 1
ATOM 1397 C C . LYS A 1 186 ? -4.390 -2.250 25.969 1.00 96.06 186 LYS A C 1
ATOM 1399 O O . LYS A 1 186 ? -4.819 -2.442 27.105 1.00 96.06 186 LYS A O 1
ATOM 1404 N N . ASN A 1 187 ? -4.754 -1.201 25.236 1.00 94.88 187 ASN A N 1
ATOM 1405 C CA . ASN A 1 187 ? -5.641 -0.140 25.717 1.00 94.88 187 ASN A CA 1
ATOM 1406 C C . ASN A 1 187 ? -7.135 -0.481 25.594 1.00 94.88 187 ASN A C 1
ATOM 1408 O O . ASN A 1 187 ? -7.989 0.331 25.990 1.00 94.88 187 ASN A O 1
ATOM 1412 N N . LYS A 1 188 ? -7.459 -1.677 25.077 1.00 96.19 188 LYS A N 1
ATOM 1413 C CA . LYS A 1 188 ? -8.822 -2.146 24.805 1.00 96.19 188 LYS A CA 1
ATOM 1414 C C . LYS A 1 188 ? -9.602 -1.141 23.962 1.00 96.19 188 LYS A C 1
ATOM 1416 O O . LYS A 1 188 ? -10.752 -0.813 24.259 1.00 96.19 188 LYS A O 1
ATOM 1421 N N . THR A 1 189 ? -8.939 -0.580 22.957 1.00 95.88 189 THR A N 1
ATOM 1422 C CA . THR A 1 189 ? -9.523 0.362 22.005 1.00 95.88 189 THR A CA 1
ATOM 1423 C C . THR A 1 189 ? -9.570 -0.256 20.619 1.00 95.88 189 THR A C 1
ATOM 1425 O O . THR A 1 189 ? -8.739 -1.090 20.256 1.00 95.88 189 THR A O 1
ATOM 1428 N N . ILE A 1 190 ? -10.571 0.140 19.844 1.00 96.19 190 ILE A N 1
ATOM 1429 C CA . ILE A 1 190 ? -10.702 -0.201 18.429 1.00 96.19 190 ILE A CA 1
ATOM 1430 C C . ILE A 1 190 ? -10.819 1.120 17.689 1.00 96.19 190 ILE A C 1
ATOM 1432 O O . ILE A 1 190 ? -11.703 1.910 18.019 1.00 96.19 190 ILE A O 1
ATOM 1436 N N . ASN A 1 191 ? -9.939 1.369 16.721 1.00 96.38 191 ASN A N 1
ATOM 1437 C CA . ASN A 1 191 ? -10.160 2.434 15.756 1.00 96.38 191 ASN A CA 1
ATOM 1438 C C . ASN A 1 191 ? -10.979 1.869 14.599 1.00 96.38 191 ASN A C 1
ATOM 1440 O O . ASN A 1 191 ? -10.547 0.946 13.921 1.00 96.38 191 ASN A O 1
ATOM 1444 N N . VAL A 1 192 ? -12.187 2.389 14.437 1.00 96.06 192 VAL A N 1
ATOM 1445 C CA . VAL A 1 192 ? -13.151 1.949 13.442 1.00 96.06 192 VAL A CA 1
ATOM 1446 C C . VAL A 1 192 ? -13.086 2.890 12.253 1.00 96.06 192 VAL A C 1
ATOM 1448 O O . VAL A 1 192 ? -13.357 4.087 12.384 1.00 96.06 192 VAL A O 1
ATOM 1451 N N . LEU A 1 193 ? -12.742 2.323 11.098 1.00 95.75 193 LEU A N 1
ATOM 1452 C CA . LEU A 1 193 ? -12.709 3.015 9.819 1.00 95.75 193 LEU A CA 1
ATOM 1453 C C . LEU A 1 193 ? -13.853 2.495 8.945 1.00 95.75 193 LEU A C 1
ATOM 1455 O O . LEU A 1 193 ? -13.883 1.330 8.553 1.00 95.75 193 LEU A O 1
ATOM 1459 N N . GLU A 1 194 ? -14.813 3.359 8.634 1.00 95.62 194 GLU A N 1
ATOM 1460 C CA . GLU A 1 194 ? -16.025 3.001 7.888 1.00 95.62 194 GLU A CA 1
ATOM 1461 C C . GLU A 1 194 ? -16.242 3.928 6.695 1.00 95.62 194 GLU A C 1
ATOM 1463 O O . GLU A 1 194 ? -15.758 5.058 6.659 1.00 95.62 194 GLU A O 1
ATOM 1468 N N . ASN A 1 195 ? -17.041 3.469 5.726 1.00 96.81 195 ASN A N 1
ATOM 1469 C CA . ASN A 1 195 ? -17.410 4.251 4.543 1.00 96.81 195 ASN A CA 1
ATOM 1470 C C . ASN A 1 195 ? -16.189 4.894 3.856 1.00 96.81 195 ASN A C 1
ATOM 1472 O O . ASN A 1 195 ? -16.155 6.093 3.564 1.00 96.81 195 ASN A O 1
ATOM 1476 N N . ILE A 1 196 ? -15.150 4.084 3.657 1.00 96.75 196 ILE A N 1
ATOM 1477 C CA . ILE A 1 196 ? -13.892 4.530 3.070 1.00 96.75 196 ILE A CA 1
ATOM 1478 C C . ILE A 1 196 ? -14.120 4.820 1.585 1.00 96.75 196 ILE A C 1
ATOM 1480 O O . ILE A 1 196 ? -14.434 3.930 0.793 1.00 96.75 196 ILE A O 1
ATOM 1484 N N . VAL A 1 197 ? -13.922 6.077 1.200 1.00 97.06 197 VAL A N 1
ATOM 1485 C CA . VAL A 1 197 ? -14.033 6.562 -0.175 1.00 97.06 197 VAL A CA 1
ATOM 1486 C C . VAL A 1 197 ? -12.661 7.025 -0.642 1.00 97.06 197 VAL A C 1
ATOM 1488 O O . VAL A 1 197 ? -12.153 8.052 -0.194 1.00 97.06 197 VAL A O 1
ATOM 1491 N N . VAL A 1 198 ? -12.072 6.285 -1.582 1.00 97.31 198 VAL A N 1
ATOM 1492 C CA . VAL A 1 198 ? -10.828 6.679 -2.261 1.00 97.31 198 VAL A CA 1
ATOM 1493 C C . VAL A 1 198 ? -11.178 7.540 -3.470 1.00 97.31 198 VAL A C 1
ATOM 1495 O O . VAL A 1 198 ? -11.720 7.028 -4.451 1.00 97.31 198 VAL A O 1
ATOM 1498 N N . GLY A 1 199 ? -10.864 8.833 -3.389 1.00 96.44 199 GLY A N 1
ATOM 1499 C CA . GLY A 1 199 ? -11.135 9.815 -4.437 1.00 96.44 199 GLY A CA 1
ATOM 1500 C C . GLY A 1 199 ? -10.137 9.749 -5.591 1.00 96.44 199 GLY A C 1
ATOM 1501 O O . GLY A 1 199 ? -10.544 9.724 -6.748 1.00 96.44 199 GLY A O 1
ATOM 1502 N N . SER A 1 200 ? -8.835 9.678 -5.300 1.00 96.88 200 SER A N 1
ATOM 1503 C CA . SER A 1 200 ? -7.799 9.587 -6.339 1.00 96.88 200 SER A CA 1
ATOM 1504 C C . SER A 1 200 ? -6.571 8.807 -5.884 1.00 96.88 200 SER A C 1
ATOM 1506 O O . SER A 1 200 ? -6.227 8.820 -4.704 1.00 96.88 200 SER A O 1
ATOM 1508 N N . THR A 1 201 ? -5.888 8.185 -6.848 1.00 97.81 201 THR A N 1
ATOM 1509 C CA . THR A 1 201 ? -4.568 7.553 -6.689 1.00 97.81 201 THR A CA 1
ATOM 1510 C C . THR A 1 201 ? -3.676 8.031 -7.831 1.00 97.81 201 THR A C 1
ATOM 1512 O O . THR A 1 201 ? -3.778 7.560 -8.962 1.00 97.81 201 THR A O 1
ATOM 1515 N N . ASN A 1 202 ? -2.849 9.040 -7.561 1.00 98.12 202 ASN A N 1
ATOM 1516 C CA . ASN A 1 202 ? -2.017 9.680 -8.578 1.00 98.12 202 ASN A CA 1
ATOM 1517 C C . ASN A 1 202 ? -0.553 9.356 -8.322 1.00 98.12 202 ASN A C 1
ATOM 1519 O O . ASN A 1 202 ? -0.069 9.567 -7.216 1.00 98.12 202 ASN A O 1
ATOM 1523 N N . ILE A 1 203 ? 0.153 8.868 -9.339 1.00 98.56 203 ILE A N 1
ATOM 1524 C CA . ILE A 1 203 ? 1.606 8.729 -9.261 1.00 98.56 203 ILE A CA 1
ATOM 1525 C C . ILE A 1 203 ? 2.192 10.138 -9.304 1.00 98.56 203 ILE A C 1
ATOM 1527 O O . ILE A 1 203 ? 1.899 10.891 -10.230 1.00 98.56 203 ILE A O 1
ATOM 1531 N N . VAL A 1 204 ? 2.966 10.490 -8.284 1.00 98.25 204 VAL A N 1
ATOM 1532 C CA . VAL A 1 204 ? 3.581 11.820 -8.140 1.00 98.25 204 VAL A CA 1
ATOM 1533 C C . VAL A 1 204 ? 5.100 11.773 -8.206 1.00 98.25 204 VAL A C 1
ATOM 1535 O O . VAL A 1 204 ? 5.739 12.815 -8.293 1.00 98.25 204 VAL A O 1
ATOM 1538 N N . ARG A 1 205 ? 5.682 10.571 -8.183 1.00 98.06 205 ARG A N 1
ATOM 1539 C CA . ARG A 1 205 ? 7.123 10.356 -8.282 1.00 98.06 205 ARG A CA 1
ATOM 1540 C C . ARG A 1 205 ? 7.425 8.962 -8.817 1.00 98.06 205 ARG A C 1
ATOM 1542 O O . ARG A 1 205 ? 6.757 8.003 -8.424 1.00 98.06 205 ARG A O 1
ATOM 1549 N N . VAL A 1 206 ? 8.430 8.858 -9.686 1.00 98.19 206 VAL A N 1
ATOM 1550 C CA . VAL A 1 206 ? 8.975 7.587 -10.182 1.00 98.19 206 VAL A CA 1
ATOM 1551 C C . VAL A 1 206 ? 10.497 7.672 -10.157 1.00 98.19 206 VAL A C 1
ATOM 1553 O O . VAL A 1 206 ? 11.088 8.381 -10.967 1.00 98.19 206 VAL A O 1
ATOM 1556 N N . ASP A 1 207 ? 11.125 6.932 -9.251 1.00 97.00 207 ASP A N 1
ATOM 1557 C CA . ASP A 1 207 ? 12.579 6.849 -9.139 1.00 97.00 207 ASP A CA 1
ATOM 1558 C C . ASP A 1 207 ? 13.073 5.529 -9.737 1.00 97.00 207 ASP A C 1
ATOM 1560 O O . ASP A 1 207 ? 12.784 4.438 -9.236 1.00 97.00 207 ASP A O 1
ATOM 1564 N N . MET A 1 208 ? 13.854 5.623 -10.812 1.00 96.19 208 MET A N 1
ATOM 1565 C CA . MET A 1 208 ? 14.476 4.476 -11.475 1.00 96.19 208 MET A CA 1
ATOM 1566 C C . MET A 1 208 ? 15.826 4.151 -10.821 1.00 96.19 208 MET A C 1
ATOM 1568 O O . MET A 1 208 ? 16.877 4.393 -11.408 1.00 96.19 208 MET A O 1
ATOM 1572 N N . GLY A 1 209 ? 15.800 3.644 -9.585 1.00 94.75 209 GLY A N 1
ATOM 1573 C CA . GLY A 1 209 ? 17.017 3.285 -8.849 1.00 94.75 209 GLY A CA 1
ATOM 1574 C C . GLY A 1 209 ? 17.719 2.031 -9.385 1.00 94.75 209 GLY A C 1
ATOM 1575 O O . GLY A 1 209 ? 17.107 1.209 -10.075 1.00 94.75 209 GLY A O 1
ATOM 1576 N N . GLU A 1 210 ? 19.006 1.889 -9.046 1.00 94.12 210 GLU A N 1
ATOM 1577 C CA . GLU A 1 210 ? 19.860 0.777 -9.492 1.00 94.12 210 GLU A CA 1
ATOM 1578 C C . GLU A 1 210 ? 19.441 -0.568 -8.895 1.00 94.12 210 GLU A C 1
ATOM 1580 O O . GLU A 1 210 ? 19.360 -1.553 -9.623 1.00 94.12 210 GLU A O 1
ATOM 1585 N N . GLU A 1 211 ? 19.144 -0.619 -7.595 1.00 95.25 211 GLU A N 1
ATOM 1586 C CA . GLU A 1 211 ? 18.707 -1.849 -6.921 1.00 95.25 211 GLU A CA 1
ATOM 1587 C C . GLU A 1 211 ? 17.180 -1.985 -6.924 1.00 95.25 211 GLU A C 1
ATOM 1589 O O . GLU A 1 211 ? 16.641 -3.028 -7.298 1.00 95.25 211 GLU A O 1
ATOM 1594 N N . TYR A 1 212 ? 16.479 -0.903 -6.581 1.00 96.38 212 TYR A N 1
ATOM 1595 C CA . TYR A 1 212 ? 15.022 -0.837 -6.540 1.00 96.38 212 TYR A CA 1
ATOM 1596 C C . TYR A 1 212 ? 14.509 0.355 -7.337 1.00 96.38 212 TYR A C 1
ATOM 1598 O O . TYR A 1 212 ? 15.012 1.471 -7.221 1.00 96.38 212 TYR A O 1
ATOM 1606 N N . HIS A 1 213 ? 13.445 0.129 -8.096 1.00 97.44 213 HIS A N 1
ATOM 1607 C CA . HIS A 1 213 ? 12.583 1.204 -8.557 1.00 97.44 213 HIS A CA 1
ATOM 1608 C C . HIS A 1 213 ? 11.614 1.585 -7.438 1.00 97.44 213 HIS A C 1
ATOM 1610 O O . HIS A 1 213 ? 11.108 0.700 -6.741 1.00 97.44 213 HIS A O 1
ATOM 1616 N N . LYS A 1 214 ? 11.337 2.883 -7.289 1.00 98.06 214 LYS A N 1
ATOM 1617 C CA . LYS A 1 214 ? 10.357 3.408 -6.332 1.00 98.06 214 LYS A CA 1
ATOM 1618 C C . LYS A 1 214 ? 9.265 4.189 -7.051 1.00 98.06 214 LYS A C 1
ATOM 1620 O O . LYS A 1 214 ? 9.545 4.943 -7.981 1.00 98.06 214 LYS A O 1
ATOM 1625 N N . ILE A 1 215 ? 8.018 4.027 -6.621 1.00 98.50 215 ILE A N 1
ATOM 1626 C CA . ILE A 1 215 ? 6.885 4.825 -7.102 1.00 98.50 215 ILE A CA 1
ATOM 1627 C C . ILE A 1 215 ? 6.143 5.388 -5.897 1.00 98.50 215 ILE A C 1
ATOM 1629 O O . ILE A 1 215 ? 5.639 4.618 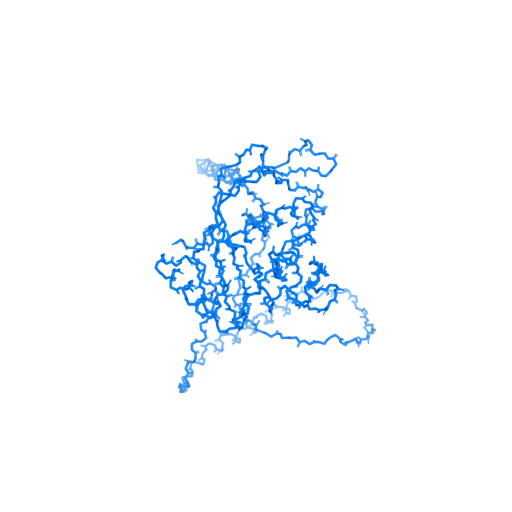-5.080 1.00 98.50 215 ILE A O 1
ATOM 1633 N N . ALA A 1 216 ? 6.027 6.715 -5.816 1.00 98.50 216 ALA A N 1
ATOM 1634 C CA . ALA A 1 216 ? 5.193 7.368 -4.813 1.00 98.50 216 ALA A CA 1
ATOM 1635 C C . ALA A 1 216 ? 3.813 7.700 -5.389 1.00 98.50 216 ALA A C 1
ATOM 1637 O O . ALA A 1 216 ? 3.683 8.284 -6.473 1.00 98.50 216 ALA A O 1
ATOM 1638 N N . VAL A 1 217 ? 2.772 7.343 -4.641 1.00 98.56 217 VAL A N 1
ATOM 1639 C CA . VAL A 1 217 ? 1.371 7.539 -5.010 1.00 98.56 217 VAL A CA 1
ATOM 1640 C C . VAL A 1 217 ? 0.700 8.465 -4.004 1.00 98.56 217 VAL A C 1
ATOM 1642 O O . VAL A 1 217 ? 0.566 8.123 -2.835 1.00 98.56 217 VAL A O 1
ATOM 1645 N N . LYS A 1 218 ? 0.209 9.611 -4.477 1.00 98.25 218 LYS A N 1
ATOM 1646 C CA . LYS A 1 218 ? -0.675 10.509 -3.730 1.00 98.25 218 LYS A CA 1
ATOM 1647 C C . LYS A 1 218 ? -2.078 9.912 -3.695 1.00 98.25 218 LYS A C 1
ATOM 1649 O O . LYS A 1 218 ? -2.770 9.857 -4.721 1.00 98.25 218 LYS A O 1
ATOM 1654 N N . ILE A 1 219 ? -2.497 9.469 -2.517 1.00 98.25 219 ILE A N 1
ATOM 1655 C CA . ILE A 1 219 ? -3.824 8.918 -2.255 1.00 98.25 219 ILE A CA 1
ATOM 1656 C C . ILE A 1 219 ? -4.657 9.992 -1.562 1.00 98.25 219 ILE A C 1
ATOM 1658 O O . ILE A 1 219 ? -4.301 10.464 -0.487 1.00 98.25 219 ILE A O 1
ATOM 1662 N N . ARG A 1 220 ? -5.784 10.374 -2.171 1.00 97.88 220 ARG A N 1
ATOM 1663 C CA . ARG A 1 220 ? -6.779 11.258 -1.547 1.00 97.88 220 ARG A CA 1
ATOM 1664 C C . ARG A 1 220 ? -7.996 10.430 -1.169 1.00 97.88 220 ARG A C 1
ATOM 1666 O O . ARG A 1 220 ? -8.618 9.834 -2.052 1.00 97.88 220 ARG A O 1
ATOM 1673 N N . ALA A 1 221 ? -8.353 10.410 0.108 1.00 96.94 221 ALA A N 1
ATOM 1674 C CA . ALA A 1 221 ? -9.446 9.591 0.620 1.00 96.94 221 ALA A CA 1
ATOM 1675 C C . ALA A 1 221 ? -10.260 10.331 1.687 1.00 96.94 221 ALA A C 1
ATOM 1677 O O . ALA A 1 221 ? -9.820 11.337 2.227 1.00 96.94 221 ALA A O 1
ATOM 1678 N N . SER A 1 222 ? -11.462 9.843 1.973 1.00 96.19 222 SER A N 1
ATOM 1679 C CA . SER A 1 222 ? -12.290 10.272 3.105 1.00 96.19 222 SER A CA 1
ATOM 1680 C C . SER A 1 222 ? -12.923 9.045 3.744 1.00 96.19 222 SER A C 1
ATOM 1682 O O . SER A 1 222 ? -13.202 8.070 3.046 1.00 96.19 222 SER A O 1
ATOM 1684 N N . MET A 1 223 ? -13.150 9.079 5.050 1.00 96.56 223 MET A N 1
ATOM 1685 C CA . MET A 1 223 ? -13.791 7.981 5.773 1.00 96.56 223 MET A CA 1
ATOM 1686 C C . MET A 1 223 ? -14.444 8.484 7.057 1.00 96.56 223 MET A C 1
ATOM 1688 O O . MET A 1 223 ? -14.186 9.607 7.493 1.00 96.56 223 MET A O 1
ATOM 1692 N N . LYS A 1 224 ? -15.281 7.658 7.670 1.00 96.50 224 LYS A N 1
ATOM 1693 C CA . LYS A 1 224 ? -15.635 7.803 9.082 1.00 96.50 224 LYS A CA 1
ATOM 1694 C C . LYS A 1 224 ? -14.497 7.216 9.899 1.00 96.50 224 LYS A C 1
ATOM 1696 O O . LYS A 1 224 ? -14.028 6.126 9.579 1.00 96.50 224 LYS A O 1
ATOM 1701 N N . ASP A 1 225 ? -14.064 7.940 10.916 1.00 95.19 225 ASP A N 1
ATOM 1702 C CA . ASP A 1 225 ? -12.883 7.598 11.697 1.00 95.19 225 ASP A CA 1
ATOM 1703 C C . ASP A 1 225 ? -13.143 7.951 13.155 1.00 95.19 225 ASP A C 1
ATOM 1705 O O . ASP A 1 225 ? -13.255 9.124 13.532 1.00 95.19 225 ASP A O 1
ATOM 1709 N N . TYR A 1 226 ? -13.316 6.909 13.958 1.00 95.62 226 TYR A N 1
ATOM 1710 C CA . TYR A 1 226 ? -13.627 7.039 15.368 1.00 95.62 226 TYR A CA 1
ATOM 1711 C C . TYR A 1 226 ? -13.022 5.893 16.166 1.00 95.62 226 TYR A C 1
ATOM 1713 O O . TYR A 1 226 ? -12.758 4.808 15.650 1.00 95.62 226 TYR A O 1
ATOM 1721 N N . LYS A 1 227 ? -12.782 6.121 17.454 1.00 96.19 227 LYS A N 1
ATOM 1722 C CA . LYS A 1 227 ? -12.325 5.087 18.380 1.00 96.19 227 LYS A CA 1
ATOM 1723 C C . LYS A 1 227 ? -13.445 4.722 19.335 1.00 96.19 227 LYS A C 1
ATOM 1725 O O . LYS A 1 227 ? -14.167 5.591 19.825 1.00 96.19 227 LYS A O 1
ATOM 1730 N N . VAL A 1 228 ? -13.552 3.436 19.641 1.00 96.62 228 VAL A N 1
ATOM 1731 C CA . VAL A 1 228 ? -14.484 2.884 20.632 1.00 96.62 228 VAL A CA 1
ATOM 1732 C C . VAL A 1 228 ? -13.734 2.051 21.662 1.00 96.62 228 VAL A C 1
ATOM 1734 O O . VAL A 1 228 ? -12.588 1.641 21.440 1.00 96.62 228 VAL A O 1
ATOM 1737 N N . LYS A 1 229 ? -14.378 1.787 22.801 1.00 95.88 229 LYS A N 1
ATOM 1738 C CA . LYS A 1 229 ? -13.884 0.801 23.768 1.00 95.88 229 LYS A CA 1
ATOM 1739 C C . LYS A 1 229 ? -14.329 -0.601 23.371 1.00 95.88 229 LYS A C 1
ATOM 1741 O O . LYS A 1 229 ? -15.468 -0.827 22.973 1.00 95.88 229 LYS A O 1
ATOM 1746 N N . GLU A 1 230 ? -13.421 -1.555 23.514 1.00 93.75 230 GLU A N 1
ATOM 1747 C CA . GLU A 1 230 ? -13.725 -2.969 23.335 1.00 93.75 230 GLU A CA 1
ATOM 1748 C C . GLU A 1 230 ? -14.809 -3.415 24.327 1.00 93.75 230 GLU A C 1
ATOM 1750 O O . GLU A 1 230 ? -14.737 -3.108 25.518 1.00 93.75 230 GLU A O 1
ATOM 1755 N N . GLY A 1 231 ? -15.834 -4.105 23.820 1.00 93.31 231 GLY A N 1
ATOM 1756 C CA . GLY A 1 231 ? -17.017 -4.501 24.591 1.00 93.31 231 GLY A CA 1
ATOM 1757 C C . GLY A 1 231 ? -18.091 -3.415 24.755 1.00 93.31 231 GLY A C 1
ATOM 1758 O O . GLY A 1 231 ? -19.141 -3.717 25.310 1.00 93.31 231 GLY A O 1
ATOM 1759 N N . ALA A 1 232 ? -17.860 -2.191 24.264 1.00 93.69 232 ALA A N 1
ATOM 1760 C CA . ALA A 1 232 ? -18.830 -1.088 24.271 1.00 93.69 232 ALA A CA 1
ATOM 1761 C C . ALA A 1 232 ? -18.766 -0.280 22.950 1.00 93.69 232 ALA A C 1
ATOM 1763 O O . ALA A 1 232 ? -18.361 0.889 22.954 1.00 93.69 232 ALA A O 1
ATOM 1764 N N . PRO A 1 233 ? -19.098 -0.896 21.796 1.00 87.38 233 PRO A N 1
ATOM 1765 C CA . PRO A 1 233 ? -18.965 -0.280 20.466 1.00 87.38 233 PRO A CA 1
ATOM 1766 C C . PRO A 1 233 ? -19.858 0.956 20.248 1.00 87.38 233 PRO A C 1
ATOM 1768 O O . PRO A 1 233 ? -19.625 1.759 19.343 1.00 87.38 233 PRO A O 1
ATOM 1771 N N . GLU A 1 234 ? -20.887 1.141 21.069 1.00 89.88 234 GLU A N 1
ATOM 1772 C CA . GLU A 1 234 ? -21.738 2.328 21.089 1.00 89.88 234 GLU A CA 1
ATOM 1773 C C . GLU A 1 234 ? -21.048 3.549 21.714 1.00 89.88 234 GLU A C 1
ATOM 1775 O O . GLU A 1 234 ? -21.407 4.685 21.395 1.00 89.88 234 GLU A O 1
ATOM 1780 N N . LYS A 1 235 ? -20.031 3.337 22.561 1.00 91.12 235 LYS A N 1
ATOM 1781 C CA . LYS A 1 235 ? -19.308 4.406 23.250 1.00 91.12 235 LYS A CA 1
ATOM 1782 C C . LYS A 1 235 ? -18.105 4.871 22.432 1.00 91.12 235 LYS A C 1
ATOM 1784 O O . LYS A 1 235 ? -17.006 4.321 22.532 1.00 91.12 235 LYS A O 1
ATOM 1789 N N . ILE A 1 236 ? -18.314 5.944 21.676 1.00 94.69 236 ILE A N 1
ATOM 1790 C CA . ILE A 1 236 ? -17.238 6.681 21.007 1.00 94.69 236 ILE A CA 1
ATOM 1791 C C . ILE A 1 236 ? -16.388 7.383 22.071 1.00 94.69 236 ILE A C 1
ATOM 1793 O O . ILE A 1 236 ? -16.917 8.071 22.944 1.00 94.69 236 ILE A O 1
ATOM 1797 N N . ILE A 1 237 ? -15.074 7.189 22.005 1.00 95.50 237 ILE A N 1
ATOM 1798 C CA . ILE A 1 237 ? -14.098 7.843 22.887 1.00 95.50 237 ILE A CA 1
ATOM 1799 C C . ILE A 1 237 ? -13.280 8.918 22.166 1.00 95.50 237 ILE A C 1
ATOM 1801 O O . ILE A 1 237 ? -12.720 9.784 22.826 1.00 95.50 237 ILE A O 1
ATOM 1805 N N . GLU A 1 238 ? -13.217 8.872 20.834 1.00 93.50 238 GLU A N 1
ATOM 1806 C CA . GLU A 1 238 ? -12.489 9.830 19.997 1.00 93.50 238 GLU A CA 1
ATOM 1807 C C . GLU A 1 238 ? -13.036 9.787 18.563 1.00 93.50 238 GLU A C 1
ATOM 1809 O O . GLU A 1 238 ? -13.519 8.741 18.124 1.00 93.50 238 GLU A O 1
ATOM 1814 N N . GLY A 1 239 ? -12.928 10.890 17.823 1.00 93.06 239 GLY A N 1
ATOM 1815 C CA . GLY A 1 239 ? -13.334 10.973 16.419 1.00 93.06 239 GLY A CA 1
ATOM 1816 C C . GLY A 1 239 ? -14.847 11.084 16.212 1.00 93.06 239 GLY A C 1
ATOM 1817 O O . GLY A 1 239 ? -15.577 11.560 17.082 1.00 93.06 239 GLY A O 1
ATOM 1818 N N . THR A 1 240 ? -15.314 10.696 15.026 1.00 92.56 240 THR A N 1
ATOM 1819 C CA . THR A 1 240 ? -16.681 10.968 14.554 1.00 92.56 240 THR A CA 1
ATOM 1820 C C . THR A 1 240 ? -17.235 9.840 13.672 1.00 92.56 240 THR A C 1
ATOM 1822 O O . THR A 1 240 ? -16.511 9.212 12.897 1.00 92.56 240 THR A O 1
ATOM 1825 N N . LYS A 1 241 ? -18.553 9.595 13.773 1.00 94.38 241 LYS A N 1
ATOM 1826 C CA . LYS A 1 241 ? -19.309 8.699 12.873 1.00 94.38 241 LYS A CA 1
ATOM 1827 C C . LYS A 1 241 ? -19.809 9.404 11.606 1.00 94.38 241 LYS A C 1
ATOM 1829 O O . LYS A 1 241 ? -20.423 8.766 10.743 1.00 94.38 241 LYS A O 1
ATOM 1834 N N . GLU A 1 242 ? -19.556 10.700 11.484 1.00 95.00 242 GLU A N 1
ATOM 1835 C CA . GLU A 1 242 ? -19.796 11.483 10.284 1.00 95.00 242 GLU A CA 1
ATOM 1836 C C . GLU A 1 242 ? -18.653 11.280 9.279 1.00 95.00 242 GLU A C 1
ATOM 1838 O O . GLU A 1 242 ? -17.526 10.927 9.628 1.00 95.00 242 GLU A O 1
ATOM 1843 N N . GLN A 1 243 ? -18.948 11.492 7.995 1.00 94.69 243 GLN A N 1
ATOM 1844 C CA . GLN A 1 243 ? -17.914 11.448 6.966 1.00 94.69 243 GLN A CA 1
ATOM 1845 C C . GLN A 1 243 ? -16.933 12.604 7.186 1.00 94.69 243 GLN A C 1
ATOM 1847 O O . GLN A 1 243 ? -17.332 13.770 7.153 1.00 94.69 243 GLN A O 1
ATOM 1852 N N . THR A 1 244 ? -15.651 12.293 7.369 1.00 91.50 244 THR A N 1
ATOM 1853 C CA . THR A 1 244 ? -14.621 13.327 7.526 1.00 91.50 244 THR A CA 1
ATOM 1854 C C . THR A 1 244 ? -14.293 14.008 6.188 1.00 91.50 244 THR A C 1
ATOM 1856 O O . THR A 1 244 ? -14.474 13.404 5.121 1.00 91.50 244 THR A O 1
ATOM 1859 N N . PRO A 1 245 ? -13.798 15.263 6.201 1.00 92.88 245 PRO A N 1
ATOM 1860 C CA . PRO A 1 245 ? -13.247 15.893 5.006 1.00 92.88 245 PRO A CA 1
ATOM 1861 C C . PRO A 1 245 ? -12.127 15.045 4.378 1.00 92.88 245 PRO A C 1
ATOM 1863 O O . PRO A 1 245 ? -11.405 14.360 5.104 1.00 92.88 245 PRO A O 1
ATOM 1866 N N . PRO A 1 246 ? -11.932 15.095 3.046 1.00 94.62 246 PRO A N 1
ATOM 1867 C CA . PRO A 1 246 ? -10.876 14.320 2.413 1.00 94.62 246 PRO A CA 1
ATOM 1868 C C . PRO A 1 246 ? -9.481 14.689 2.930 1.00 94.62 246 PRO A C 1
ATOM 1870 O O . PRO A 1 246 ? -9.114 15.863 2.937 1.00 94.62 246 PRO A O 1
ATOM 1873 N N . PHE A 1 247 ? -8.691 13.678 3.271 1.00 93.88 247 PHE A N 1
ATOM 1874 C CA . PHE A 1 247 ? -7.281 13.785 3.636 1.00 93.88 247 PHE A CA 1
ATOM 1875 C C . PHE A 1 247 ? -6.389 13.254 2.501 1.00 93.88 247 PHE A C 1
ATOM 1877 O O . PHE A 1 247 ? -6.874 12.775 1.468 1.00 93.88 247 PHE A O 1
ATOM 1884 N N . THR A 1 248 ? -5.073 13.409 2.644 1.00 96.50 248 THR A N 1
ATOM 1885 C CA . THR A 1 248 ? -4.080 12.977 1.651 1.00 96.50 248 THR A CA 1
ATOM 1886 C C . THR A 1 248 ? -2.902 12.295 2.328 1.00 96.50 248 THR A C 1
ATOM 1888 O O . THR A 1 248 ? -2.394 12.805 3.318 1.00 96.50 248 THR A O 1
ATOM 1891 N N . GLU A 1 249 ? -2.455 11.188 1.744 1.00 96.50 249 GLU A N 1
ATOM 1892 C CA . GLU A 1 249 ? -1.248 10.453 2.128 1.00 96.50 249 GLU A CA 1
ATOM 1893 C C . GLU A 1 249 ? -0.431 10.109 0.881 1.00 96.50 249 GLU A C 1
ATOM 1895 O O . GLU A 1 249 ? -0.965 10.058 -0.234 1.00 96.50 249 GLU A O 1
ATOM 1900 N N . TYR A 1 250 ? 0.856 9.846 1.076 1.00 97.62 250 TYR A N 1
ATOM 1901 C CA . TYR A 1 250 ? 1.791 9.459 0.026 1.00 97.62 250 TYR A CA 1
ATOM 1902 C C . TYR A 1 250 ? 2.331 8.076 0.341 1.00 97.62 250 TYR A C 1
ATOM 1904 O O . TYR A 1 250 ? 2.942 7.850 1.379 1.00 97.62 250 TYR A O 1
ATOM 1912 N N . TRP A 1 251 ? 2.041 7.133 -0.543 1.00 98.12 251 TRP A N 1
ATOM 1913 C CA . TRP A 1 251 ? 2.381 5.730 -0.359 1.00 98.12 251 TRP A CA 1
ATOM 1914 C C . TRP A 1 251 ? 3.497 5.378 -1.331 1.00 98.12 251 TRP A C 1
ATOM 1916 O O . TRP A 1 251 ? 3.320 5.527 -2.544 1.00 98.12 251 TRP A O 1
ATOM 1926 N N . VAL A 1 252 ? 4.639 4.939 -0.808 1.00 98.12 252 VAL A N 1
ATOM 1927 C CA . VAL A 1 252 ? 5.808 4.573 -1.613 1.00 98.12 252 VAL A CA 1
ATOM 1928 C C . VAL A 1 252 ? 5.840 3.068 -1.782 1.00 98.12 252 VAL A C 1
ATOM 1930 O O . VAL A 1 252 ? 5.752 2.315 -0.815 1.00 98.12 252 VAL A O 1
ATOM 1933 N N . PHE A 1 253 ? 5.967 2.630 -3.027 1.00 98.44 253 PHE A N 1
ATOM 1934 C CA . PHE A 1 253 ? 6.120 1.229 -3.379 1.00 98.44 253 PHE A CA 1
ATOM 1935 C C . PHE A 1 253 ? 7.502 0.995 -3.966 1.00 98.44 253 PHE A C 1
ATOM 1937 O O . PHE A 1 253 ? 7.959 1.790 -4.788 1.00 98.44 253 PHE A O 1
ATOM 1944 N N . ILE A 1 254 ? 8.120 -0.127 -3.609 1.00 97.56 254 ILE A N 1
ATOM 1945 C CA . ILE A 1 254 ? 9.407 -0.556 -4.155 1.00 97.56 254 ILE A CA 1
ATOM 1946 C C . ILE A 1 254 ? 9.278 -1.874 -4.904 1.00 97.56 254 ILE A C 1
ATOM 1948 O O . ILE A 1 254 ? 8.443 -2.719 -4.575 1.00 97.56 254 ILE A O 1
ATOM 1952 N N . ARG A 1 255 ? 10.127 -2.050 -5.913 1.00 96.94 255 ARG A N 1
ATOM 1953 C CA . ARG A 1 255 ? 10.325 -3.320 -6.614 1.00 96.94 255 ARG A CA 1
ATOM 1954 C C . ARG A 1 255 ? 11.739 -3.379 -7.163 1.00 96.94 255 ARG A C 1
ATOM 1956 O O . ARG A 1 255 ? 12.230 -2.375 -7.677 1.00 96.94 255 ARG A O 1
ATOM 1963 N N . ARG A 1 256 ? 12.383 -4.543 -7.091 1.00 96.88 256 ARG A N 1
ATOM 1964 C CA . ARG A 1 256 ? 13.741 -4.730 -7.605 1.00 96.88 256 ARG A CA 1
ATOM 1965 C C . ARG A 1 256 ? 13.815 -4.328 -9.082 1.00 96.88 256 ARG A C 1
ATOM 1967 O O . ARG A 1 256 ? 12.967 -4.719 -9.887 1.00 96.88 256 ARG A O 1
ATOM 1974 N N . SER A 1 257 ? 14.827 -3.538 -9.425 1.00 96.12 257 SER A N 1
ATOM 1975 C CA . SER A 1 257 ? 14.997 -2.878 -10.730 1.00 96.12 257 SER A CA 1
ATOM 1976 C C . SER A 1 257 ? 15.108 -3.854 -11.906 1.00 96.12 257 SER A C 1
ATOM 1978 O O . SER A 1 257 ? 14.730 -3.547 -13.035 1.00 96.12 257 SER A O 1
ATOM 1980 N N . THR A 1 258 ? 15.605 -5.063 -11.643 1.00 94.88 258 THR A N 1
ATOM 1981 C CA . THR A 1 258 ? 15.811 -6.109 -12.650 1.00 94.88 258 THR A CA 1
ATOM 1982 C C . THR A 1 258 ? 14.533 -6.875 -12.999 1.00 94.88 258 THR A C 1
ATOM 1984 O O . THR A 1 258 ? 14.534 -7.673 -13.942 1.00 94.88 258 THR A O 1
ATOM 1987 N N . LEU A 1 259 ? 13.437 -6.654 -12.266 1.00 94.25 259 LEU A N 1
ATOM 1988 C CA . LEU A 1 259 ? 12.183 -7.375 -12.462 1.00 94.25 259 LEU A CA 1
ATOM 1989 C C . LEU A 1 259 ? 11.324 -6.771 -13.567 1.00 94.25 259 LEU A C 1
ATOM 1991 O O . LEU A 1 259 ? 11.255 -5.561 -13.770 1.00 94.25 259 LEU A O 1
ATOM 1995 N N . LYS A 1 260 ? 10.577 -7.657 -14.226 1.00 93.25 260 LYS A N 1
ATOM 1996 C CA . LYS A 1 260 ? 9.541 -7.310 -15.200 1.00 93.25 260 LYS A CA 1
ATOM 1997 C C . LYS A 1 260 ? 8.190 -7.820 -14.722 1.00 93.25 260 LYS A C 1
ATOM 1999 O O . LYS A 1 260 ? 8.108 -8.862 -14.070 1.00 93.25 260 LYS A O 1
ATOM 2004 N N . THR A 1 261 ? 7.131 -7.101 -15.071 1.00 91.56 261 THR A N 1
ATOM 2005 C CA . THR A 1 261 ? 5.759 -7.452 -14.708 1.00 91.56 261 THR A CA 1
ATOM 2006 C C . THR A 1 261 ? 5.378 -8.792 -15.340 1.00 91.56 261 THR A C 1
ATOM 2008 O O . THR A 1 261 ? 5.514 -8.994 -16.549 1.00 91.56 261 THR A O 1
ATOM 2011 N N . LYS A 1 262 ? 4.876 -9.721 -14.519 1.00 85.50 262 LYS A N 1
ATOM 2012 C CA . LYS A 1 262 ? 4.342 -11.012 -14.973 1.00 85.50 262 LYS A CA 1
ATOM 2013 C C . LYS A 1 262 ? 2.842 -10.868 -15.231 1.00 85.50 262 LYS A C 1
ATOM 2015 O O . LYS A 1 262 ? 2.095 -10.451 -14.354 1.00 85.50 262 LYS A O 1
ATOM 2020 N N . LEU A 1 263 ? 2.374 -11.224 -16.425 1.00 80.06 263 LEU A N 1
ATOM 2021 C CA . LEU A 1 263 ? 0.943 -11.186 -16.736 1.00 80.06 263 LEU A CA 1
ATOM 2022 C C . LEU A 1 263 ? 0.174 -12.285 -15.982 1.00 80.06 263 LEU A C 1
ATOM 2024 O O . LEU A 1 263 ? 0.591 -13.441 -15.990 1.00 80.06 263 LEU A O 1
ATOM 2028 N N . LYS A 1 264 ? -0.996 -11.941 -15.419 1.00 76.44 264 LYS A N 1
ATOM 2029 C CA . LYS A 1 264 ? -1.932 -12.867 -14.735 1.00 76.44 264 LYS A CA 1
ATOM 2030 C C . LYS A 1 264 ? -1.323 -13.602 -13.526 1.00 76.44 264 LYS A C 1
ATOM 2032 O O . LYS A 1 264 ? -1.715 -14.733 -13.207 1.00 76.44 264 LYS A O 1
ATOM 2037 N N . SER A 1 265 ? -0.344 -12.975 -12.887 1.00 77.25 265 SER A N 1
ATOM 2038 C CA . SER A 1 265 ? 0.412 -13.490 -11.754 1.00 77.25 265 SER A CA 1
ATOM 2039 C C . SER A 1 265 ? 0.890 -12.321 -10.895 1.00 77.25 265 SER A C 1
ATOM 2041 O O . SER A 1 265 ? 1.018 -11.204 -11.385 1.00 77.25 265 SER A O 1
ATOM 2043 N N . GLY A 1 266 ? 1.205 -12.593 -9.630 1.00 84.81 266 GLY A N 1
ATOM 2044 C CA . GLY A 1 266 ? 1.708 -11.592 -8.693 1.00 84.81 266 GLY A CA 1
ATOM 2045 C C . GLY A 1 266 ? 0.663 -11.095 -7.702 1.00 84.81 266 GLY A C 1
ATOM 2046 O O . GLY A 1 266 ? -0.482 -11.565 -7.664 1.00 84.81 266 GLY A O 1
ATOM 2047 N N . LEU A 1 267 ? 1.086 -10.151 -6.867 1.00 85.44 267 LEU A N 1
ATOM 2048 C CA . LEU A 1 267 ? 0.344 -9.725 -5.682 1.00 85.44 267 LEU A CA 1
ATOM 2049 C C . LEU A 1 267 ? -0.994 -9.079 -6.051 1.00 85.44 267 LEU A C 1
ATOM 2051 O O . LEU A 1 267 ? -2.000 -9.301 -5.372 1.00 85.44 267 LEU A O 1
ATOM 2055 N N . PHE A 1 268 ? -1.045 -8.360 -7.177 1.00 86.25 268 PHE A N 1
ATOM 2056 C CA . PHE A 1 268 ? -2.282 -7.773 -7.694 1.00 86.25 268 PHE A CA 1
ATOM 2057 C C . PHE A 1 268 ? -3.380 -8.810 -7.974 1.00 86.25 268 PHE A C 1
ATOM 2059 O O . PHE A 1 268 ? -4.558 -8.561 -7.690 1.00 86.25 268 PHE A O 1
ATOM 2066 N N . ASP A 1 269 ? -2.986 -9.971 -8.503 1.00 86.38 269 ASP A N 1
ATOM 2067 C CA . ASP A 1 269 ? -3.869 -11.092 -8.838 1.00 86.38 269 ASP A CA 1
ATOM 2068 C C . ASP A 1 269 ? -4.077 -12.045 -7.647 1.00 86.38 269 ASP A C 1
ATOM 2070 O O . ASP A 1 269 ? -4.605 -13.144 -7.817 1.00 86.38 269 ASP A O 1
ATOM 2074 N N . ARG A 1 270 ? -3.671 -11.632 -6.432 1.00 89.69 270 ARG A N 1
ATOM 2075 C CA . ARG A 1 270 ? -3.742 -12.426 -5.193 1.00 89.69 270 ARG A CA 1
ATOM 2076 C C . ARG A 1 270 ? -3.021 -13.775 -5.320 1.00 89.69 270 ARG A C 1
ATOM 2078 O O . ARG A 1 270 ? -3.449 -14.776 -4.744 1.00 89.69 270 ARG A O 1
ATOM 2085 N N . LYS A 1 271 ? -1.909 -13.795 -6.057 1.00 93.69 271 LYS A N 1
ATOM 2086 C CA . LYS A 1 271 ? -1.049 -14.968 -6.243 1.00 93.69 271 LYS A CA 1
ATOM 2087 C C . LYS A 1 271 ? 0.376 -14.676 -5.798 1.00 93.69 271 LYS A C 1
ATOM 2089 O O . LYS A 1 271 ? 0.849 -13.549 -5.895 1.00 93.69 271 LYS A O 1
ATOM 2094 N N . CYS A 1 272 ? 1.085 -15.707 -5.358 1.00 94.25 272 CYS A N 1
ATOM 2095 C CA . CYS A 1 272 ? 2.513 -15.632 -5.119 1.00 94.25 272 CYS A CA 1
ATOM 2096 C C . CYS A 1 272 ? 3.237 -15.288 -6.435 1.00 94.25 272 CYS A C 1
ATOM 2098 O O . CYS A 1 272 ? 3.125 -16.047 -7.401 1.00 94.25 272 CYS A O 1
ATOM 2100 N N . PRO A 1 273 ? 4.004 -14.187 -6.498 1.00 92.50 273 PRO A N 1
ATOM 2101 C CA . PRO A 1 273 ? 4.771 -13.823 -7.692 1.00 92.50 273 PRO A CA 1
ATOM 2102 C C . PRO A 1 273 ? 5.900 -14.811 -8.032 1.00 92.50 273 PRO A C 1
ATOM 2104 O O . PRO A 1 273 ? 6.383 -14.808 -9.168 1.00 92.50 273 PRO A O 1
ATOM 2107 N N . ASN A 1 274 ? 6.311 -15.663 -7.084 1.00 93.75 274 ASN A N 1
ATOM 2108 C CA . ASN A 1 274 ? 7.308 -16.707 -7.309 1.00 93.75 274 ASN A CA 1
ATOM 2109 C C . ASN A 1 274 ? 6.694 -17.996 -7.886 1.00 93.75 274 ASN A C 1
ATOM 2111 O O . ASN A 1 274 ? 7.051 -18.394 -8.991 1.00 93.75 274 ASN A O 1
ATOM 2115 N N . CYS A 1 275 ? 5.748 -18.627 -7.174 1.00 93.69 275 CYS A N 1
ATOM 2116 C CA . CYS A 1 275 ? 5.218 -19.953 -7.532 1.00 93.69 275 CYS A CA 1
ATOM 2117 C C . CYS A 1 275 ? 3.799 -19.965 -8.132 1.00 93.69 275 CYS A C 1
ATOM 2119 O O . CYS A 1 275 ? 3.349 -21.004 -8.605 1.00 93.69 275 CYS A O 1
ATOM 2121 N N . GLY A 1 276 ? 3.067 -18.847 -8.104 1.00 93.06 276 GLY A N 1
ATOM 2122 C CA . GLY A 1 276 ? 1.713 -18.738 -8.666 1.00 93.06 276 GLY A CA 1
ATOM 2123 C C . GLY A 1 276 ? 0.567 -19.281 -7.798 1.00 93.06 276 GLY A C 1
ATOM 2124 O O . GLY A 1 276 ? -0.593 -19.118 -8.183 1.00 93.06 276 GLY A O 1
ATOM 2125 N N . ALA A 1 277 ? 0.853 -19.880 -6.635 1.00 94.19 277 ALA A N 1
ATOM 2126 C CA . ALA A 1 277 ? -0.159 -20.301 -5.656 1.00 94.19 277 ALA A CA 1
ATOM 2127 C C . ALA A 1 277 ? -0.958 -19.100 -5.102 1.00 94.19 277 ALA A C 1
ATOM 2129 O O . ALA A 1 277 ? -0.478 -17.968 -5.207 1.00 94.19 277 ALA A O 1
ATOM 2130 N N . PRO A 1 278 ? -2.146 -19.295 -4.496 1.00 94.50 278 PRO A N 1
ATOM 2131 C CA . PRO A 1 278 ? -2.835 -18.230 -3.764 1.00 94.50 278 PRO A CA 1
ATOM 2132 C C . PRO A 1 278 ? -1.903 -17.539 -2.761 1.00 94.50 278 PRO A C 1
ATOM 2134 O O . PRO A 1 278 ? -1.081 -18.192 -2.115 1.00 94.50 278 PRO A O 1
ATOM 2137 N N . ILE A 1 279 ? -1.985 -16.210 -2.662 1.00 92.69 279 ILE A N 1
ATOM 2138 C CA . ILE A 1 279 ? -1.073 -15.455 -1.801 1.00 92.69 279 ILE A CA 1
ATOM 2139 C C . ILE A 1 279 ? -1.395 -15.693 -0.322 1.00 92.69 279 ILE A C 1
ATOM 2141 O O . ILE A 1 279 ? -2.342 -15.144 0.233 1.00 92.69 279 ILE A O 1
ATOM 2145 N N . GLU A 1 280 ? -0.557 -16.499 0.320 1.00 92.56 280 GLU A N 1
ATOM 2146 C CA . GLU A 1 280 ? -0.540 -16.692 1.763 1.00 92.56 280 GLU A CA 1
ATOM 2147 C C . GLU A 1 280 ? 0.893 -16.656 2.266 1.00 92.56 280 GLU A C 1
ATOM 2149 O O . GLU A 1 280 ? 1.765 -17.376 1.766 1.00 92.56 280 GLU A O 1
ATOM 2154 N N . VAL A 1 281 ? 1.122 -15.823 3.275 1.00 93.38 281 VAL A N 1
ATOM 2155 C CA . VAL A 1 281 ? 2.449 -15.591 3.837 1.00 93.38 281 VAL A CA 1
ATOM 2156 C C . VAL A 1 281 ? 2.442 -15.794 5.347 1.00 93.38 281 VAL A C 1
ATOM 2158 O O . VAL A 1 281 ? 1.399 -15.687 5.995 1.00 93.38 281 VAL A O 1
ATOM 2161 N N . SER A 1 282 ? 3.603 -16.121 5.905 1.00 93.12 282 SER A N 1
ATOM 2162 C CA . SER A 1 282 ? 3.850 -16.065 7.343 1.00 93.12 282 SER A CA 1
ATOM 2163 C C . SER A 1 282 ? 3.936 -14.612 7.829 1.00 93.12 282 SER A C 1
ATOM 2165 O O . SER A 1 282 ? 3.969 -13.672 7.034 1.00 93.12 282 SER A O 1
ATOM 2167 N N . VAL A 1 283 ? 4.040 -14.422 9.147 1.00 89.38 283 VAL A N 1
ATOM 2168 C CA . VAL A 1 283 ? 4.288 -13.101 9.754 1.00 89.38 283 VAL A CA 1
ATOM 2169 C C . VAL A 1 283 ? 5.590 -12.469 9.247 1.00 89.38 283 VAL A C 1
ATOM 2171 O O . VAL A 1 283 ? 5.665 -11.255 9.139 1.00 89.38 283 VAL A O 1
ATOM 2174 N N . SER A 1 284 ? 6.583 -13.267 8.848 1.00 90.75 284 SER A N 1
ATOM 2175 C CA . SER A 1 284 ? 7.833 -12.783 8.239 1.00 90.75 284 SER A CA 1
ATOM 2176 C C . SER A 1 284 ? 7.720 -12.539 6.726 1.00 90.75 284 SER A C 1
ATOM 2178 O O . SER A 1 284 ? 8.729 -12.356 6.055 1.00 90.75 284 SER A O 1
ATOM 2180 N N . GLY A 1 285 ? 6.510 -12.609 6.156 1.00 93.19 285 GLY A N 1
ATOM 2181 C CA . GLY A 1 285 ? 6.274 -12.388 4.728 1.00 93.19 285 GLY A CA 1
ATOM 2182 C C . GLY A 1 285 ? 6.771 -13.513 3.812 1.00 93.19 285 GLY A C 1
ATOM 2183 O O . GLY A 1 285 ? 6.885 -13.327 2.600 1.00 93.19 285 GLY A O 1
ATOM 2184 N N . ILE A 1 286 ? 7.041 -14.694 4.375 1.00 95.94 286 ILE A N 1
ATOM 2185 C CA . ILE A 1 286 ? 7.470 -15.880 3.629 1.00 95.94 286 ILE A CA 1
ATOM 2186 C C . ILE A 1 286 ? 6.250 -16.615 3.079 1.00 95.94 286 ILE A C 1
ATOM 2188 O O . ILE A 1 286 ? 5.330 -16.939 3.829 1.00 95.94 286 ILE A O 1
ATOM 2192 N N . CYS A 1 287 ? 6.234 -16.898 1.777 1.00 95.69 287 CYS A N 1
ATOM 2193 C CA . CYS A 1 287 ? 5.166 -17.652 1.133 1.00 95.69 287 CYS A CA 1
ATOM 2194 C C . CYS A 1 287 ? 5.078 -19.076 1.693 1.00 95.69 287 CYS A C 1
ATOM 2196 O O . CYS A 1 287 ? 6.039 -19.832 1.598 1.00 95.69 287 CYS A O 1
ATOM 2198 N N . LYS A 1 288 ? 3.894 -19.481 2.164 1.00 96.56 288 LYS A N 1
ATOM 2199 C CA . LYS A 1 288 ? 3.671 -20.809 2.768 1.00 96.56 288 LYS A CA 1
ATOM 2200 C C . LYS A 1 288 ? 3.860 -21.999 1.812 1.00 96.56 288 LYS A C 1
ATOM 2202 O O . LYS A 1 288 ? 3.858 -23.137 2.264 1.00 96.56 288 LYS A O 1
ATOM 2207 N N . TYR A 1 289 ? 3.947 -21.749 0.503 1.00 96.62 289 TYR A N 1
ATOM 2208 C CA . TYR A 1 289 ? 3.987 -22.791 -0.529 1.00 96.62 289 TYR A CA 1
ATOM 2209 C C . TYR A 1 289 ? 5.368 -22.993 -1.163 1.00 96.62 289 TYR A C 1
ATOM 2211 O O . TYR A 1 289 ? 5.634 -24.064 -1.695 1.00 96.62 289 TYR A O 1
ATOM 2219 N N . CYS A 1 290 ? 6.213 -21.959 -1.197 1.00 95.94 290 CYS A N 1
ATOM 2220 C CA . CYS A 1 290 ? 7.507 -22.012 -1.893 1.00 95.94 290 CYS A CA 1
ATOM 2221 C C . CYS A 1 290 ? 8.647 -21.323 -1.140 1.00 95.94 290 CYS A C 1
ATOM 2223 O O . CYS A 1 290 ? 9.710 -21.119 -1.720 1.00 95.94 290 CYS A O 1
ATOM 2225 N N . ASP A 1 291 ? 8.397 -20.891 0.097 1.00 96.06 291 ASP A N 1
ATOM 2226 C CA . ASP A 1 291 ? 9.364 -20.259 0.998 1.00 96.06 291 ASP A CA 1
ATOM 2227 C C . ASP A 1 291 ? 10.021 -18.965 0.480 1.00 96.06 291 ASP A C 1
ATOM 2229 O O . ASP A 1 291 ? 10.955 -18.436 1.078 1.00 96.06 291 ASP A O 1
ATOM 2233 N N . ALA A 1 292 ? 9.495 -18.387 -0.604 1.00 94.62 292 ALA A N 1
ATOM 2234 C CA . ALA A 1 292 ? 9.936 -17.091 -1.100 1.00 94.62 292 ALA A CA 1
ATOM 2235 C C . ALA A 1 292 ? 9.529 -15.961 -0.146 1.00 94.62 292 ALA A C 1
ATOM 2237 O O . ALA A 1 292 ? 8.360 -15.858 0.236 1.00 94.62 292 ALA A O 1
ATOM 2238 N N . ASN A 1 293 ? 10.468 -15.067 0.169 1.00 94.62 293 ASN A N 1
ATOM 2239 C CA . ASN A 1 293 ? 10.171 -13.794 0.821 1.00 94.62 293 ASN A CA 1
ATOM 2240 C C . ASN A 1 293 ? 9.534 -12.838 -0.195 1.00 94.62 293 ASN A C 1
ATOM 2242 O O . ASN A 1 293 ? 10.232 -12.213 -0.980 1.00 94.62 293 ASN A O 1
ATOM 2246 N N . VAL A 1 294 ? 8.206 -12.739 -0.210 1.00 93.75 294 VAL A N 1
ATOM 2247 C CA . VAL A 1 294 ? 7.478 -11.980 -1.247 1.00 93.75 294 VAL A CA 1
ATOM 2248 C C . VAL A 1 294 ? 7.278 -10.504 -0.901 1.00 93.75 294 VAL A C 1
ATOM 2250 O O . VAL A 1 294 ? 6.649 -9.785 -1.672 1.00 93.75 294 VAL A O 1
ATOM 2253 N N . VAL A 1 295 ? 7.800 -10.053 0.241 1.00 94.12 295 VAL A N 1
ATOM 2254 C CA . VAL A 1 295 ? 7.505 -8.736 0.829 1.00 94.12 295 VAL A CA 1
ATOM 2255 C C . VAL A 1 295 ? 8.703 -7.783 0.837 1.00 94.12 295 VAL A C 1
ATOM 2257 O O . VAL A 1 295 ? 8.594 -6.660 1.314 1.00 94.12 295 VAL A O 1
ATOM 2260 N N . ASN A 1 296 ? 9.848 -8.213 0.307 1.00 92.81 296 ASN A N 1
ATOM 2261 C CA . ASN A 1 296 ? 11.080 -7.423 0.231 1.00 92.81 296 ASN A CA 1
ATOM 2262 C C . ASN A 1 296 ? 11.261 -6.693 -1.117 1.00 92.81 296 ASN A C 1
ATOM 2264 O O . ASN A 1 296 ? 12.287 -6.068 -1.347 1.00 92.81 296 ASN A O 1
ATOM 2268 N N . GLY A 1 297 ? 10.292 -6.798 -2.032 1.00 93.81 297 GLY A N 1
ATOM 2269 C CA . GLY A 1 297 ? 10.365 -6.195 -3.367 1.00 93.81 297 GLY A CA 1
ATOM 2270 C C . GLY A 1 297 ? 11.114 -7.027 -4.418 1.00 93.81 297 GLY A C 1
ATOM 2271 O O . GLY A 1 297 ? 11.167 -6.610 -5.575 1.00 93.81 297 GLY A O 1
ATOM 2272 N N . ASP A 1 298 ? 11.636 -8.212 -4.075 1.00 94.06 298 ASP A N 1
ATOM 2273 C CA . ASP A 1 298 ? 12.360 -9.099 -5.008 1.00 94.06 298 ASP A CA 1
ATOM 2274 C C . ASP A 1 298 ? 11.456 -9.877 -5.970 1.00 94.06 298 ASP A C 1
ATOM 2276 O O . ASP A 1 298 ? 11.946 -10.564 -6.871 1.00 94.06 298 ASP A O 1
ATOM 2280 N N . TYR A 1 299 ? 10.137 -9.772 -5.815 1.00 93.12 299 TYR A N 1
ATOM 2281 C CA . TYR A 1 299 ? 9.199 -10.534 -6.636 1.00 93.12 299 TYR A CA 1
ATOM 2282 C C . TYR A 1 299 ? 8.070 -9.701 -7.242 1.00 93.12 299 TYR A C 1
ATOM 2284 O O . TYR A 1 299 ? 7.584 -10.045 -8.320 1.00 93.12 299 TYR A O 1
ATOM 2292 N N . ASP A 1 300 ? 7.641 -8.628 -6.577 1.00 94.50 300 ASP A N 1
ATOM 2293 C CA . ASP A 1 300 ? 6.599 -7.719 -7.058 1.00 94.50 300 ASP A CA 1
ATOM 2294 C C . ASP A 1 300 ? 6.670 -6.379 -6.304 1.00 94.50 300 ASP A C 1
ATOM 2296 O O . ASP A 1 300 ? 7.525 -6.196 -5.439 1.00 94.50 300 ASP A O 1
ATOM 2300 N N . TRP A 1 301 ? 5.783 -5.440 -6.632 1.00 96.62 301 TRP A N 1
ATOM 2301 C CA . TRP A 1 301 ? 5.662 -4.162 -5.933 1.00 96.62 301 TRP A CA 1
ATOM 2302 C C . TRP A 1 301 ? 5.139 -4.332 -4.506 1.00 96.62 301 TRP A C 1
ATOM 2304 O O . TRP A 1 301 ? 4.036 -4.845 -4.299 1.00 96.62 301 TRP A O 1
ATOM 2314 N N . VAL A 1 302 ? 5.883 -3.818 -3.531 1.00 96.88 302 VAL A N 1
ATOM 2315 C CA . VAL A 1 302 ? 5.526 -3.848 -2.104 1.00 96.88 302 VAL A CA 1
ATOM 2316 C C . VAL A 1 302 ? 5.512 -2.434 -1.537 1.00 96.88 302 VAL A C 1
ATOM 2318 O O . VAL A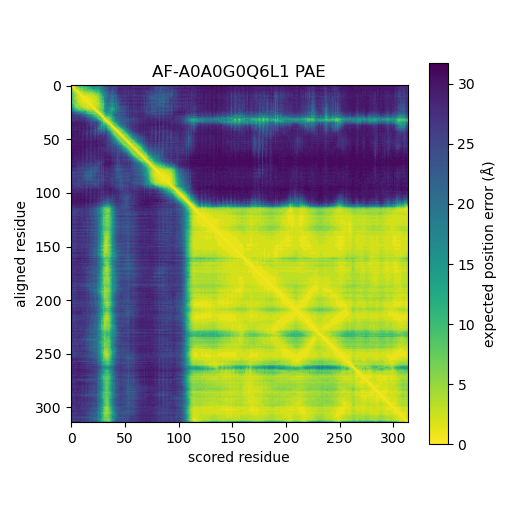 1 302 ? 6.329 -1.603 -1.925 1.00 96.88 302 VAL A O 1
ATOM 2321 N N . LEU A 1 303 ? 4.566 -2.145 -0.649 1.00 97.75 303 LEU A N 1
ATOM 2322 C CA . LEU A 1 303 ? 4.475 -0.888 0.089 1.00 97.75 303 LEU A CA 1
ATOM 2323 C C . LEU A 1 303 ? 5.641 -0.797 1.075 1.00 97.75 303 LEU A C 1
ATOM 2325 O O . LEU A 1 303 ? 5.741 -1.636 1.966 1.00 97.75 303 LEU A O 1
ATOM 2329 N N . SER A 1 304 ? 6.493 0.211 0.927 1.00 96.81 304 SER A N 1
ATOM 2330 C CA . SER A 1 304 ? 7.657 0.429 1.788 1.00 96.81 304 SER A CA 1
ATOM 2331 C C . SER A 1 304 ? 7.475 1.580 2.766 1.00 96.81 304 SER A C 1
ATOM 2333 O O . SER A 1 304 ? 8.115 1.586 3.810 1.00 96.81 304 SER A O 1
ATOM 2335 N N . GLU A 1 305 ? 6.652 2.576 2.427 1.00 95.62 305 GLU A N 1
ATOM 2336 C CA . GLU A 1 305 ? 6.490 3.781 3.246 1.00 95.62 305 GLU A CA 1
ATOM 2337 C C . GLU A 1 305 ? 5.065 4.330 3.117 1.00 95.62 305 GLU A C 1
ATOM 2339 O O . GLU A 1 305 ? 4.474 4.321 2.031 1.00 95.62 305 GLU A O 1
ATOM 2344 N N . ILE A 1 306 ? 4.533 4.838 4.229 1.00 95.38 306 ILE A N 1
ATOM 2345 C CA . ILE A 1 306 ? 3.310 5.640 4.272 1.00 95.38 306 ILE A CA 1
ATOM 2346 C C . ILE A 1 306 ? 3.688 6.977 4.899 1.00 95.38 306 ILE A C 1
ATOM 2348 O O . ILE A 1 306 ? 4.171 7.009 6.026 1.00 95.38 306 ILE A O 1
ATOM 2352 N N . ILE A 1 307 ? 3.500 8.060 4.153 1.00 94.31 307 ILE A N 1
ATOM 2353 C CA . ILE A 1 307 ? 3.962 9.398 4.521 1.00 94.31 307 ILE A CA 1
ATOM 2354 C C . ILE A 1 307 ? 2.761 10.337 4.576 1.00 94.31 307 ILE A C 1
ATOM 2356 O O . ILE A 1 307 ? 1.931 10.379 3.656 1.00 94.31 307 ILE A O 1
ATOM 2360 N N . GLN A 1 308 ? 2.668 11.106 5.655 1.00 91.25 308 GLN A N 1
ATOM 2361 C CA . GLN A 1 308 ? 1.602 12.080 5.845 1.00 91.25 308 GLN A CA 1
ATOM 2362 C C . GLN A 1 308 ? 1.793 13.310 4.956 1.00 91.25 308 GLN A C 1
ATOM 2364 O O . GLN A 1 308 ? 2.895 13.643 4.521 1.00 91.25 308 GLN A O 1
ATOM 2369 N N . LYS A 1 309 ? 0.699 14.033 4.683 1.00 92.62 309 LYS A N 1
ATOM 2370 C CA . LYS A 1 309 ? 0.768 15.240 3.845 1.00 92.62 309 LYS A CA 1
ATOM 2371 C C . LYS A 1 309 ? 1.693 16.320 4.420 1.00 92.62 309 LYS A C 1
ATOM 2373 O O . LYS A 1 309 ? 2.293 17.057 3.641 1.00 92.62 309 LYS A O 1
ATOM 2378 N N . SER A 1 310 ? 1.794 16.420 5.742 1.00 91.06 310 SER A N 1
ATOM 2379 C CA . SER A 1 310 ? 2.661 17.368 6.452 1.00 91.06 310 SER A CA 1
ATOM 2380 C C . SER A 1 310 ? 4.155 17.081 6.261 1.00 91.06 310 SER A C 1
ATOM 2382 O O . SER A 1 310 ? 4.960 18.005 6.339 1.00 91.06 310 SER A O 1
ATOM 2384 N N . GLU A 1 311 ? 4.514 15.840 5.936 1.00 90.06 311 GLU A N 1
ATOM 2385 C CA . GLU A 1 311 ? 5.892 15.391 5.702 1.00 90.06 311 GLU A CA 1
ATOM 2386 C C . GLU A 1 311 ? 6.270 15.376 4.209 1.00 90.06 311 GLU A C 1
ATOM 2388 O O . GLU A 1 311 ? 7.425 15.139 3.863 1.00 90.06 311 GLU A O 1
ATOM 2393 N N . TRP A 1 312 ? 5.312 15.652 3.312 1.00 93.25 312 TRP A N 1
ATOM 2394 C CA . TRP A 1 312 ? 5.517 15.619 1.864 1.00 93.25 312 TRP A CA 1
ATOM 2395 C C . TRP A 1 312 ? 5.493 17.008 1.221 1.00 93.25 312 TRP A C 1
ATOM 2397 O O . TRP A 1 312 ? 4.481 17.728 1.261 1.00 93.25 312 TRP A O 1
ATOM 2407 N N . VAL A 1 313 ? 6.573 17.331 0.511 1.00 93.81 313 VAL A N 1
ATOM 2408 C CA . VAL A 1 313 ? 6.716 18.558 -0.276 1.00 93.81 313 VAL A CA 1
ATOM 2409 C C . VAL A 1 313 ? 5.994 18.387 -1.616 1.00 93.81 313 VAL A C 1
ATOM 2411 O O . VAL A 1 313 ? 6.345 17.535 -2.427 1.00 93.81 313 VAL A O 1
ATOM 2414 N N . ASP A 1 314 ? 4.920 19.153 -1.829 1.00 82.25 314 ASP A N 1
ATOM 2415 C CA . ASP A 1 314 ? 4.126 19.053 -3.064 1.00 82.25 314 ASP A CA 1
ATOM 2416 C C . ASP A 1 314 ? 4.863 19.564 -4.303 1.00 82.25 314 ASP A C 1
ATOM 2418 O O . ASP A 1 314 ? 5.597 20.572 -4.207 1.00 82.25 314 ASP A O 1
#

pLDDT: mean 76.77, std 24.93, range [26.42, 98.56]

Mean predicted aligned error: 15.82 Å

Solvent-accessible surface area (backbone atoms only — not comparable to full-atom values): 18655 Å² total; per-residue (Å²): 128,72,70,68,58,58,56,52,54,54,51,51,50,49,52,53,50,52,54,53,56,62,66,67,67,69,72,86,54,62,76,45,84,62,66,34,65,76,87,85,84,83,88,82,92,76,91,77,92,75,89,81,83,87,78,92,79,84,93,75,91,80,89,86,79,89,80,90,81,81,91,77,94,85,86,71,71,66,65,54,52,52,51,51,49,52,50,52,51,56,59,55,63,70,67,67,86,70,94,74,86,86,70,88,80,76,81,82,66,78,84,69,82,80,52,49,52,48,56,72,65,56,29,52,50,31,51,50,52,49,34,70,75,15,75,66,59,49,72,67,59,48,39,52,38,56,52,51,52,51,54,33,42,47,49,14,47,40,71,62,41,54,76,80,31,39,64,44,28,17,69,68,44,48,52,58,50,48,55,54,40,52,49,29,58,74,69,40,40,37,52,47,70,40,80,74,43,78,76,47,65,41,80,35,30,47,45,86,40,86,66,40,29,38,38,32,30,42,35,31,32,28,31,17,46,27,29,23,38,66,98,38,78,86,47,70,80,43,77,39,90,54,78,45,77,73,48,54,36,38,39,29,30,31,24,36,46,90,62,60,61,58,85,98,43,14,68,83,69,49,14,30,53,84,80,59,47,75,62,50,55,47,98,86,22,28,27,79,86,74,67,45,59,49,16,78,12,77,54,40,76,14,36,56,46,62,39,44,54,93,71,43,46,115

Nearest PDB structures (foldseek):
  2cw9-assembly1_A  TM=6.685E-01  e=3.706E-06  Homo sapiens
  6zs9-assembly1_d  TM=5.843E-01  e=1.445E-05  Homo sapiens
  8qsj-assembly1_d  TM=6.220E-01  e=5.632E-05  Homo sapiens
  7o9k-assembly1_d  TM=5.913E-01  e=3.722E-05  Homo sapiens
  7o9m-assembly1_d  TM=6.079E-01  e=1.839E-04  Homo sapiens

InterPro domains:
  IPR007379 Tim44-like domain [PF04280] (125-256)
  IPR007379 Tim44-like domain [SM00978] (123-308)
  IPR032710 NTF2-like domain superfamily [SSF54427] (108-256)

Sequence (314 aa):
MIQYNRNRSKILLALILTFLLTLTSTGFAYARAGGGESFGDGGFDSGSSSSGDFGGSGWSTTSGNGSGINNDGVGCSTFVIIIIIIVIVILASRRKGGSGPGGPTVSDTPITPDHSSMQSEQVNDGLKALKKTDPQFDEQKFKTYSKKVFMSVQEGWTNRDQAVCRPFMSEEVYQSHQMQIENMKKNKTINVLENIVVGSTNIVRVDMGEEYHKIAVKIRASMKDYKVKEGAPEKIIEGTKEQTPPFTEYWVFIRRSTLKTKLKSGLFDRKCPNCGAPIEVSVSGICKYCDANVVNGDYDWVLSEIIQKSEWVD

Organism: NCBI:txid1619100

Radius of gyration: 27.16 Å; Cα contacts (8 Å, |Δi|>4): 430; chains: 1; bounding box: 69×71×74 Å

Foldseek 3Di:
DPVVVVVVVVVVVVVVVVVVVVVPPPDFFFCALLGTDDDDDDDDDDDDDDDDDDDDDDDDDDDDDDDDDDDDDDPDPPVVVVVVVVVVVVVVVVPPPDDDDDDDDPPPDPCDPAQEFDDPVQLVVLVVVLCVLAVPDDPVLVLVLVVVLVVQSNVCQQVLHCQSNLLFAAPVSLVVSNVVSVVCVVVQKGWDWAPKAWPDWAFRDWALDQFKIKTKIKIKIKTFTFMDGHVCNVDTPGGGPDIDDIFIKIWMKIATNNDYDDPCADVSVQAQLPPRHRAGADSQCQGPPPRDNSANRDRHIHTYHIGGPVRHHD

Secondary structure (DSSP, 8-state):
-HHHHHHHHHHHHHHHHHHHHHHS--------TTT-----S----------------------------------SHHHHHHHHHHHHHHHHHTT-----PPPP-----------BPPPHHHHHHHHHHHHHH-TT--HHHHHHHHHHHHHHHHHHHHHT-GGGTGGGB-HHHHHHHHHHHHHHHHTTEEEEEEEEEEEEEEEEEEEE-SSEEEEEEEEEEEEEEEEEETTEEEEEEEEESSPPPPEEEEEEEEEETT--PPTT-SGGGTB-TTT-SB--B-TT-BBTTT--BTTSSSSS-EEEEEEEGGG-B-